Protein AF-0000000066526880 (afdb_homodimer)

Secondary structure (DSSP, 8-state):
-----PPPHHHHHHHHHHTGGGTT--TT--S-HHHHHHHHHHHHHHHHHHHHHHHHHHHHHHHTT-HHHHHHHHHHHHHHHHHHHHHHHHHHHTT------STTHHHH-SS-----SSHHHHHHHHHHHHHHHHHHHHHHHHHHTTT-HHHHHHHHHHHHHHHHHHHHHHHHHHHH-/-----PPPHHHHHHHHHHTGGGTT--TT--S-HHHHHHHHHHHHHHHHHHHHHHHHHHHHHHHTT-HHHHHHHHHHHHHHHHHHHHHHHHHHHTT------STTHHHH-SS-----SSHHHHHHHHHHHHHHHHHHHHHHHHHHTTT-HHHHHHHHHHHHHHHHHHHHHHHHHHHH-

Sequence (354 aa):
MTTVQLTDVQTLRDRARKNIQEGAVTEGYSADRQTVLRLLNEALATELVCFLRYKRHYFMATGLKASIAAAEFLEHANQEMQHADQLAERIMQLGGEPDFNPRGLEERSHAEYVEGKTLKDMVTENLIAERIAIDSYREIITYLGNDDPTTRRIFEEILAQEEEHADDMADILDDLAMTTVQLTDVQTLRDRARKNIQEGAVTEGYSADRQTVLRLLNEALATELVCFLRYKRHYFMATGLKASIAAAEFLEHANQEMQHADQLAERIMQLGGEPDFNPRGLEERSHAEYVEGKTLKDMVTENLIAERIAIDSYREIITYLGNDDPTTRRIFEEILAQEEEHADDMADILDDLA

pLDDT: mean 90.46, std 13.62, range [34.16, 98.88]

Solvent-accessible surface area (backbone atoms only — not comparable to full-atom values): 18529 Å² total; per-residue (Å²): 127,84,72,78,75,75,77,53,66,69,58,51,51,52,51,53,65,72,37,59,87,45,62,75,46,47,93,79,52,67,49,59,61,70,59,51,49,50,54,42,42,26,49,29,19,24,24,49,43,48,20,34,41,24,47,38,44,18,56,53,27,50,74,68,66,37,57,70,60,17,54,52,26,45,52,49,18,54,49,25,48,52,49,27,50,54,37,36,52,51,28,43,51,69,71,50,76,56,68,53,53,51,78,60,27,60,78,48,16,84,33,79,82,68,79,50,91,45,73,68,43,37,39,50,52,50,30,52,34,29,52,45,49,42,56,51,43,52,52,49,37,60,72,32,48,82,37,35,53,72,63,28,50,54,45,51,54,50,39,56,51,36,51,50,50,30,51,53,30,52,51,53,50,58,69,73,101,127,84,72,76,75,78,75,54,65,69,58,52,52,52,51,52,66,73,37,60,88,45,61,76,46,46,92,77,52,64,48,61,61,71,59,51,50,50,53,41,41,26,49,30,20,25,25,49,45,49,20,33,42,24,47,37,42,19,56,53,26,49,72,68,66,37,57,69,60,16,53,52,26,45,54,49,18,55,50,26,47,52,49,26,51,53,36,36,50,50,30,44,50,69,72,50,74,58,68,52,54,49,78,58,26,61,76,46,17,83,34,78,80,68,80,49,92,46,72,69,43,37,39,50,54,50,29,53,34,28,51,45,49,42,54,52,43,51,52,48,38,60,71,33,46,83,38,36,52,70,63,28,51,54,45,51,56,51,39,56,51,34,51,50,52,30,50,53,30,51,52,53,50,58,69,72,98

Radius of gyration: 23.97 Å; Cα contacts (8 Å, |Δi|>4): 455; chains: 2; bounding box: 59×82×48 Å

InterPro domains:
  IPR002024 Bacterioferritin [PR00601] (32-51)
  IPR002024 Bacterioferritin [PR00601] (73-93)
  IPR002024 Bacterioferritin [PR00601] (163-177)
  IPR008331 Ferritin/DPS domain [PF00210] (39-176)
  IPR009040 Ferritin-like diiron domain [PS50905] (30-177)
  IPR009078 Ferritin-like superfamily [SSF47240] (31-175)
  IPR012347 Ferritin-like [G3DSA:1.20.1260.10] (21-177)
  IPR014490 DNA-binding protein from starved cells-like [PIRSF018063] (13-176)

Foldseek 3Di:
DPPPDDDDPVVVVVQCVVCVVQFPDTPLQQDDLVVLLLLLLLLLLQLVLLLVLLVLLLVVCVVVVVVVSNVLSNVSSVVSVVLNVLSQVVCVRRVHHHDPDPVCSQVSYQAHRDNADDNLRSLVSSLVSLVSLLVSLVVVLVSCPVSCVPSSVSSVVSNVVSVVSNVVSVVVNVVVD/DPPPDDDDPVVVVVQCVVCVVQFPDTPLQQDDLVVLLLLLLLLLLQLVLLLVLLVLLLVVCVVVVVPVSNVLSNVSSVVSVVLNVLSQVVCVRRVHHHDPDPVCSQVSYQAHRDNADDNLRSLVSSLVSLVSLLVSLVVVLVSCPVSCVPSSVSSVVSNVVSVVSNVVSVVVNVVVD

Organism: Pseudomonas aeruginosa (strain ATCC 15692 / DSM 22644 / CIP 104116 / JCM 14847 / LMG 12228 / 1C / PRS 101 / PAO1) (NCBI:txid208964)

Nearest PDB structures (foldseek):
  8w1e-assembly1_E  TM=9.671E-01  e=7.157E-22  Pseudomonas aeruginosa PAO1
  8w1d-assembly1_A-2  TM=1.002E+00  e=4.029E-19  Pseudomonas aeruginosa PAO1
  7stw-assembly1_A  TM=9.013E-01  e=5.218E-06  Pyrococcus furiosus
  2clb-assembly1_A  TM=8.240E-01  e=6.350E-06  Saccharolobus solfataricus P2
  6sev-assembly1_C-2  TM=9.203E-01  e=8.607E-04  Listeria innocua

Structure (mmCIF, N/CA/C/O backbone):
data_AF-0000000066526880-model_v1
#
loop_
_entity.id
_entity.type
_entity.pdbx_description
1 polymer ferroxidase
#
loop_
_atom_site.group_PDB
_atom_site.id
_atom_site.type_symbol
_atom_site.label_atom_id
_atom_site.label_alt_id
_atom_site.label_comp_id
_atom_site.label_asym_id
_atom_site.label_entity_id
_atom_site.label_seq_id
_atom_site.pdbx_PDB_ins_code
_atom_site.Cartn_x
_atom_site.Cartn_y
_atom_site.Cartn_z
_atom_site.occupancy
_atom_site.B_iso_or_equiv
_atom_site.auth_seq_id
_atom_site.auth_comp_id
_atom_site.auth_asym_id
_atom_site.auth_atom_id
_atom_site.pdbx_PDB_model_num
ATOM 1 N N . MET A 1 1 ? -19.75 37.906 20.625 1 34.16 1 MET A N 1
ATOM 2 C CA . MET A 1 1 ? -19.172 38.094 19.297 1 34.16 1 MET A CA 1
ATOM 3 C C . MET A 1 1 ? -17.688 38.438 19.391 1 34.16 1 MET A C 1
ATOM 5 O O . MET A 1 1 ? -17.344 39.562 19.688 1 34.16 1 MET A O 1
ATOM 9 N N . THR A 1 2 ? -16.859 37.531 20 1 41.78 2 THR A N 1
ATOM 10 C CA . THR A 1 2 ? -15.461 37.906 20.219 1 41.78 2 THR A CA 1
ATOM 11 C C . THR A 1 2 ? -14.828 38.406 18.922 1 41.78 2 THR A C 1
ATOM 13 O O . THR A 1 2 ? -14.781 37.656 17.922 1 41.78 2 THR A O 1
ATOM 16 N N . THR A 1 3 ? -14.891 39.688 18.75 1 38.84 3 THR A N 1
ATOM 17 C CA . THR A 1 3 ? -14.281 40.344 17.594 1 38.84 3 THR A CA 1
ATOM 18 C C . THR A 1 3 ? -12.844 39.906 17.406 1 38.84 3 THR A C 1
ATOM 20 O O . THR A 1 3 ? -12.023 39.969 18.328 1 38.84 3 THR A O 1
ATOM 23 N N . VAL A 1 4 ? -12.75 38.875 16.594 1 52.66 4 VAL A N 1
ATOM 24 C CA . VAL A 1 4 ? -11.391 38.5 16.203 1 52.66 4 VAL A CA 1
ATOM 25 C C . VAL A 1 4 ? -10.625 39.75 15.734 1 52.66 4 VAL A C 1
ATOM 27 O O . VAL A 1 4 ? -11.039 40.406 14.797 1 52.66 4 VAL A O 1
ATOM 30 N N . GLN A 1 5 ? -9.93 40.375 16.594 1 55.31 5 GLN A N 1
ATOM 31 C CA . GLN A 1 5 ? -9.047 41.469 16.172 1 55.31 5 GLN A CA 1
ATOM 32 C C . GLN A 1 5 ? -7.941 40.938 15.25 1 55.31 5 GLN A C 1
ATOM 34 O O . GLN A 1 5 ? -7.207 40.031 15.617 1 55.31 5 GLN A O 1
ATOM 39 N N . LEU A 1 6 ? -8.047 41.438 14.047 1 64.44 6 LEU A N 1
ATOM 40 C CA . LEU A 1 6 ? -7.043 41.062 13.062 1 64.44 6 LEU A CA 1
ATOM 41 C C . LEU A 1 6 ? -5.68 41.656 13.406 1 64.44 6 LEU A C 1
ATOM 43 O O . LEU A 1 6 ? -5.582 42.781 13.844 1 64.44 6 LEU A O 1
ATOM 47 N N . THR A 1 7 ? -4.676 40.844 13.477 1 66.81 7 THR A N 1
ATOM 48 C CA . THR A 1 7 ? -3.297 41.312 13.617 1 66.81 7 THR A CA 1
ATOM 49 C C . THR A 1 7 ? -2.902 42.188 12.445 1 66.81 7 THR A C 1
ATOM 51 O O . THR A 1 7 ? -3.324 41.969 11.312 1 66.81 7 THR A O 1
ATOM 54 N N . ASP A 1 8 ? -2.275 43.281 12.742 1 63.5 8 ASP A N 1
ATOM 55 C CA . ASP A 1 8 ? -1.849 44.188 11.68 1 63.5 8 ASP A CA 1
ATOM 56 C C . ASP A 1 8 ? -0.826 43.531 10.766 1 63.5 8 ASP A C 1
ATOM 58 O O . ASP A 1 8 ? -0.057 42.656 11.211 1 63.5 8 ASP A O 1
ATOM 62 N N . VAL A 1 9 ? -0.772 43.969 9.562 1 73.69 9 VAL A N 1
ATOM 63 C CA . VAL A 1 9 ? 0.007 43.344 8.492 1 73.69 9 VAL A CA 1
ATOM 64 C C . VAL A 1 9 ? 1.49 43.375 8.852 1 73.69 9 VAL A C 1
ATOM 66 O O . VAL A 1 9 ? 2.219 42.406 8.578 1 73.69 9 VAL A O 1
ATOM 69 N N . GLN A 1 10 ? 1.937 44.531 9.352 1 65.5 10 GLN A N 1
ATOM 70 C CA . GLN A 1 10 ? 3.352 44.656 9.688 1 65.5 10 GLN A CA 1
ATOM 71 C C . GLN A 1 10 ? 3.746 43.594 10.727 1 65.5 10 GLN A C 1
ATOM 73 O O . GLN A 1 10 ? 4.82 43 10.641 1 65.5 10 GLN A O 1
ATOM 78 N N . THR A 1 11 ? 2.959 43.406 11.695 1 66.81 11 THR A N 1
ATOM 79 C CA . THR A 1 11 ? 3.211 42.375 12.711 1 66.81 11 THR A CA 1
ATOM 80 C C . THR A 1 11 ? 3.271 41 12.078 1 66.81 11 THR A C 1
ATOM 82 O O . THR A 1 11 ? 4.125 40.188 12.438 1 66.81 11 THR A O 1
ATOM 85 N N . LEU A 1 12 ? 2.346 40.781 11.172 1 66.5 12 LEU A N 1
ATOM 86 C CA . LEU A 1 12 ? 2.326 39.5 10.477 1 66.5 12 LEU A CA 1
ATOM 87 C C . LEU A 1 12 ? 3.619 39.281 9.703 1 66.5 12 LEU A C 1
ATOM 89 O O . LEU A 1 12 ? 4.172 38.156 9.703 1 66.5 12 LEU A O 1
ATOM 93 N N . ARG A 1 13 ? 4.055 40.312 9.047 1 67.25 13 ARG A N 1
ATOM 94 C CA . ARG A 1 13 ? 5.297 40.25 8.281 1 67.25 13 ARG A CA 1
ATOM 95 C C . ARG A 1 13 ? 6.488 40 9.203 1 67.25 13 ARG A C 1
ATOM 97 O O . ARG A 1 13 ? 7.359 39.188 8.883 1 67.25 13 ARG A O 1
ATOM 104 N N . ASP A 1 14 ? 6.504 40.625 10.289 1 66.56 14 ASP A N 1
ATOM 105 C CA . ASP A 1 14 ? 7.594 40.469 11.25 1 66.56 14 ASP A CA 1
ATOM 106 C C . ASP A 1 14 ? 7.625 39.031 11.805 1 66.56 14 ASP A C 1
ATOM 108 O O . ASP A 1 14 ? 8.695 38.438 11.953 1 66.56 14 ASP A O 1
ATOM 112 N N . ARG A 1 15 ? 6.492 38.594 12.141 1 67.31 15 ARG A N 1
ATOM 113 C CA . ARG A 1 15 ? 6.375 37.219 12.672 1 67.31 15 ARG A CA 1
ATOM 114 C C . ARG A 1 15 ? 6.836 36.188 11.641 1 67.31 15 ARG A C 1
ATOM 116 O O . ARG A 1 15 ? 7.516 35.219 11.992 1 67.31 15 ARG A O 1
ATOM 123 N N . ALA A 1 16 ? 6.426 36.406 10.375 1 69.38 16 ALA A N 1
ATOM 124 C CA . ALA A 1 16 ? 6.793 35.5 9.297 1 69.38 16 ALA A CA 1
ATOM 125 C C . ALA A 1 16 ? 8.305 35.469 9.094 1 69.38 16 ALA A C 1
ATOM 127 O O . ALA A 1 16 ? 8.867 34.406 8.781 1 69.38 16 ALA A O 1
ATOM 128 N N . ARG A 1 17 ? 8.938 36.594 9.305 1 64.5 17 ARG A N 1
ATOM 129 C CA . ARG A 1 17 ? 10.383 36.688 9.125 1 64.5 17 ARG A CA 1
ATOM 130 C C . ARG A 1 17 ? 11.117 35.969 10.266 1 64.5 17 ARG A C 1
ATOM 132 O O . ARG A 1 17 ? 12.195 35.406 10.062 1 64.5 17 ARG A O 1
ATOM 139 N N . LYS A 1 18 ? 10.523 35.938 11.422 1 65.44 18 LYS A N 1
ATOM 140 C CA . LYS A 1 18 ? 11.18 35.375 12.594 1 65.44 18 LYS A CA 1
ATOM 141 C C . LYS A 1 18 ? 11.117 33.844 12.562 1 65.44 18 LYS A C 1
ATOM 143 O O . LYS A 1 18 ? 12.031 33.156 13.039 1 65.44 18 LYS A O 1
ATOM 148 N N . ASN A 1 19 ? 10.109 33.344 11.953 1 62 19 ASN A N 1
ATOM 149 C CA . ASN A 1 19 ? 9.898 31.906 12.086 1 62 19 ASN A CA 1
ATOM 150 C C . ASN A 1 19 ? 10.094 31.188 10.75 1 62 19 ASN A C 1
ATOM 152 O O . ASN A 1 19 ? 9.406 30.203 10.469 1 62 19 ASN A O 1
ATOM 156 N N . ILE A 1 20 ? 10.922 31.703 9.906 1 60.25 20 ILE A N 1
ATOM 157 C CA . ILE A 1 20 ? 11.141 31.266 8.539 1 60.25 20 ILE A CA 1
ATOM 158 C C . ILE A 1 20 ? 11.547 29.781 8.539 1 60.25 20 ILE A C 1
ATOM 160 O O . ILE A 1 20 ? 11.242 29.047 7.594 1 60.25 20 ILE A O 1
ATOM 164 N N . GLN A 1 21 ? 12.109 29.359 9.594 1 58.69 21 GLN A N 1
ATOM 165 C CA . GLN A 1 21 ? 12.633 28 9.609 1 58.69 21 GLN A CA 1
ATOM 166 C C . GLN A 1 21 ? 11.523 27 9.898 1 58.69 21 GLN A C 1
ATOM 168 O O . GLN A 1 21 ? 11.711 25.797 9.711 1 58.69 21 GLN A O 1
ATOM 173 N N . GLU A 1 22 ? 10.352 27.547 10.281 1 60.84 22 GLU A N 1
ATOM 174 C CA . GLU A 1 22 ? 9.328 26.625 10.758 1 60.84 22 GLU A CA 1
ATOM 175 C C . GLU A 1 22 ? 8.312 26.297 9.664 1 60.84 22 GLU A C 1
ATOM 177 O O . GLU A 1 22 ? 7.246 25.75 9.938 1 60.84 22 GLU A O 1
ATOM 182 N N . GLY A 1 23 ? 8.648 26.547 8.484 1 58.28 23 GLY A N 1
ATOM 183 C CA . GLY A 1 23 ? 7.785 26.234 7.355 1 58.28 23 GLY A CA 1
ATOM 184 C C . GLY A 1 23 ? 6.367 26.734 7.52 1 58.28 23 GLY A C 1
ATOM 185 O O . GLY A 1 23 ? 6.16 27.922 7.805 1 58.28 23 GLY A O 1
ATOM 186 N N . ALA A 1 24 ? 5.453 25.875 7.414 1 60.94 24 ALA A N 1
ATOM 187 C CA . ALA A 1 24 ? 4.035 26.234 7.434 1 60.94 24 ALA A CA 1
ATOM 188 C C . ALA A 1 24 ? 3.562 26.516 8.859 1 60.94 24 ALA A C 1
ATOM 190 O O . ALA A 1 24 ? 2.428 26.953 9.062 1 60.94 24 ALA A O 1
ATOM 191 N N . VAL A 1 25 ? 4.398 26.297 9.789 1 65.81 25 VAL A N 1
ATOM 192 C CA . VAL A 1 25 ? 3.994 26.547 11.172 1 65.81 25 VAL A CA 1
ATOM 193 C C . VAL A 1 25 ? 4.402 27.953 11.586 1 65.81 25 VAL A C 1
ATOM 195 O O . VAL A 1 25 ? 5.594 28.25 11.688 1 65.81 25 VAL A O 1
ATOM 198 N N . THR A 1 26 ? 3.473 28.828 11.523 1 67.12 26 THR A N 1
ATOM 199 C CA . THR A 1 26 ? 3.719 30.188 11.961 1 67.12 26 THR A CA 1
ATOM 200 C C . THR A 1 26 ? 3.197 30.406 13.375 1 67.12 26 THR A C 1
ATOM 202 O O . THR A 1 26 ? 2.539 29.547 13.945 1 67.12 26 THR A O 1
ATOM 205 N N . GLU A 1 27 ? 3.541 31.484 13.992 1 61.94 27 GLU A N 1
ATOM 206 C CA . GLU A 1 27 ? 3.068 31.875 15.32 1 61.94 27 GLU A CA 1
ATOM 207 C C . GLU A 1 27 ? 1.543 31.859 15.383 1 61.94 27 GLU A C 1
ATOM 209 O O . GLU A 1 27 ? 0.962 31.672 16.453 1 61.94 27 GLU A O 1
ATOM 214 N N . GLY A 1 28 ? 0.977 31.984 14.289 1 65.81 28 GLY A N 1
ATOM 215 C CA . GLY A 1 28 ? -0.477 32 14.258 1 65.81 28 GLY A CA 1
ATOM 216 C C . GLY A 1 28 ? -1.098 30.625 14.211 1 65.81 28 GLY A C 1
ATOM 217 O O . GLY A 1 28 ? -2.322 30.484 14.227 1 65.81 28 GLY A O 1
ATOM 218 N N . TYR A 1 29 ? -0.17 29.656 14.148 1 72.62 29 TYR A N 1
ATOM 219 C CA . TYR A 1 29 ? -0.686 28.297 14.219 1 72.62 29 TYR A CA 1
ATOM 220 C C . TYR A 1 29 ? -1.184 27.969 15.617 1 72.62 29 TYR A C 1
ATOM 222 O O . TYR A 1 29 ? -0.395 27.906 16.562 1 72.62 29 TYR A O 1
ATOM 230 N N . SER A 1 30 ? -2.467 27.828 15.797 1 80 30 SER A N 1
ATOM 231 C CA . SER A 1 30 ? -3.076 27.812 17.125 1 80 30 SER A CA 1
ATOM 232 C C . SER A 1 30 ? -3.361 26.391 17.578 1 80 30 SER A C 1
ATOM 234 O O . SER A 1 30 ? -3.578 26.141 18.766 1 80 30 SER A O 1
ATOM 236 N N . ALA A 1 31 ? -3.266 25.453 16.578 1 85.81 31 ALA A N 1
ATOM 237 C CA . ALA A 1 31 ? -3.527 24.062 16.984 1 85.81 31 ALA A CA 1
ATOM 238 C C . ALA A 1 31 ? -2.301 23.453 17.641 1 85.81 31 ALA A C 1
ATOM 240 O O . ALA A 1 31 ? -1.18 23.922 17.453 1 85.81 31 ALA A O 1
ATOM 241 N N . ASP A 1 32 ? -2.559 22.453 18.547 1 93.38 32 ASP A N 1
ATOM 242 C CA . ASP A 1 32 ? -1.466 21.656 19.094 1 93.38 32 ASP A CA 1
ATOM 243 C C . ASP A 1 32 ? -0.812 20.797 18.016 1 93.38 32 ASP A C 1
ATOM 245 O O . ASP A 1 32 ? -1.36 19.766 17.625 1 93.38 32 ASP A O 1
ATOM 249 N N . ARG A 1 33 ? 0.299 21.234 17.578 1 94.38 33 ARG A N 1
ATOM 250 C CA . ARG A 1 33 ? 0.974 20.625 16.438 1 94.38 33 ARG A CA 1
ATOM 251 C C . ARG A 1 33 ? 1.202 19.141 16.672 1 94.38 33 ARG A C 1
ATOM 253 O O . ARG A 1 33 ? 1.009 18.328 15.766 1 94.38 33 ARG A O 1
ATOM 260 N N . GLN A 1 34 ? 1.579 18.766 17.891 1 95 34 GLN A N 1
ATOM 261 C CA . GLN A 1 34 ? 1.844 17.359 18.188 1 95 34 GLN A CA 1
ATOM 262 C C . GLN A 1 34 ? 0.576 16.516 18.078 1 95 34 GLN A C 1
ATOM 264 O O . GLN A 1 34 ? 0.606 15.414 17.516 1 95 34 GLN A O 1
ATOM 269 N N . THR A 1 35 ? -0.46 17.062 18.562 1 95.81 35 THR A N 1
ATOM 270 C CA . THR A 1 35 ? -1.735 16.359 18.469 1 95.81 35 THR A CA 1
ATOM 271 C C . THR A 1 35 ? -2.18 16.234 17.016 1 95.81 35 THR A C 1
ATOM 273 O O . THR A 1 35 ? -2.643 15.18 16.578 1 95.81 35 THR A O 1
ATOM 276 N N . VAL A 1 36 ? -2.016 17.297 16.234 1 97.38 36 VAL A N 1
ATOM 277 C CA . VAL A 1 36 ? -2.426 17.281 14.836 1 97.38 36 VAL A CA 1
ATOM 278 C C . VAL A 1 36 ? -1.605 16.25 14.07 1 97.38 36 VAL A C 1
ATOM 280 O O . VAL A 1 36 ? -2.15 15.484 13.273 1 97.38 36 VAL A O 1
ATOM 283 N N . LEU A 1 37 ? -0.324 16.188 14.312 1 97.56 37 LEU A N 1
ATOM 284 C CA . LEU A 1 37 ? 0.54 15.227 13.648 1 97.56 37 LEU A CA 1
ATOM 285 C C . LEU A 1 37 ? 0.129 13.797 14.008 1 97.56 37 LEU A C 1
ATOM 287 O O . LEU A 1 37 ? 0.156 12.906 13.156 1 97.56 37 LEU A O 1
ATOM 291 N N . ARG A 1 38 ? -0.235 13.578 15.211 1 96.94 38 ARG A N 1
ATOM 292 C CA . ARG A 1 38 ? -0.716 12.258 15.617 1 96.94 38 ARG A CA 1
ATOM 293 C C . ARG A 1 38 ? -1.994 11.891 14.867 1 96.94 38 ARG A C 1
ATOM 295 O O . ARG A 1 38 ? -2.115 10.781 14.352 1 96.94 38 ARG A O 1
ATOM 302 N N . LEU A 1 39 ? -2.939 12.812 14.828 1 97.06 39 LEU A N 1
ATOM 303 C CA . LEU A 1 39 ? -4.203 12.57 14.141 1 97.06 39 LEU A CA 1
ATOM 304 C C . LEU A 1 39 ? -3.973 12.289 12.656 1 97.06 39 LEU A C 1
ATOM 306 O O . LEU A 1 39 ? -4.605 11.398 12.086 1 97.06 39 LEU A O 1
ATOM 310 N N . LEU A 1 40 ? -3.074 13.039 12.039 1 98.62 40 LEU A N 1
ATOM 311 C CA . LEU A 1 40 ? -2.736 12.836 10.633 1 98.62 40 LEU A CA 1
ATOM 312 C C . LEU A 1 40 ? -2.129 11.461 10.406 1 98.62 40 LEU A C 1
ATOM 314 O O . LEU A 1 40 ? -2.484 10.766 9.453 1 98.62 40 LEU A O 1
ATOM 318 N N . ASN A 1 41 ? -1.273 11.008 11.258 1 98.38 41 ASN A N 1
ATOM 319 C CA . ASN A 1 41 ? -0.642 9.703 11.086 1 98.38 41 ASN A CA 1
ATOM 320 C C . ASN A 1 41 ? -1.625 8.57 11.359 1 98.38 41 ASN A C 1
ATOM 322 O O . ASN A 1 41 ? -1.537 7.508 10.734 1 98.38 41 ASN A O 1
ATOM 326 N N . GLU A 1 42 ? -2.553 8.781 12.281 1 97.81 42 GLU A N 1
ATOM 327 C CA . GLU A 1 42 ? -3.613 7.797 12.477 1 97.81 42 GLU A CA 1
ATOM 328 C C . GLU A 1 42 ? -4.492 7.68 11.234 1 97.81 42 GLU A C 1
ATOM 330 O O . GLU A 1 42 ? -4.859 6.578 10.828 1 97.81 42 GLU A O 1
ATOM 335 N N . ALA A 1 43 ? -4.824 8.789 10.656 1 98.69 43 ALA A N 1
ATOM 336 C CA . ALA A 1 43 ? -5.609 8.789 9.422 1 98.69 43 ALA A CA 1
ATOM 337 C C . ALA A 1 43 ? -4.82 8.156 8.273 1 98.69 43 ALA A C 1
ATOM 339 O O . ALA A 1 43 ? -5.379 7.422 7.461 1 98.69 43 ALA A O 1
ATOM 340 N N . LEU A 1 44 ? -3.482 8.492 8.164 1 98.75 44 LEU A N 1
ATOM 341 C CA . LEU A 1 44 ? -2.617 7.855 7.18 1 98.75 44 LEU A CA 1
ATOM 342 C C . LEU A 1 44 ? -2.662 6.336 7.312 1 98.75 44 LEU A C 1
ATOM 344 O O . LEU A 1 44 ? -2.863 5.629 6.324 1 98.75 44 LEU A O 1
ATOM 348 N N . ALA A 1 45 ? -2.557 5.867 8.531 1 98.38 45 ALA A N 1
ATOM 349 C CA . ALA A 1 45 ? -2.643 4.434 8.781 1 98.38 45 ALA A CA 1
ATOM 350 C C . ALA A 1 45 ? -3.992 3.877 8.336 1 98.38 45 ALA A C 1
ATOM 352 O O . ALA A 1 45 ? -4.062 2.797 7.742 1 98.38 45 ALA A O 1
ATOM 353 N N . THR A 1 46 ? -5.051 4.594 8.641 1 98.31 46 THR A N 1
ATOM 354 C CA . THR A 1 46 ? -6.398 4.164 8.289 1 98.31 46 THR A CA 1
ATOM 355 C C . THR A 1 46 ? -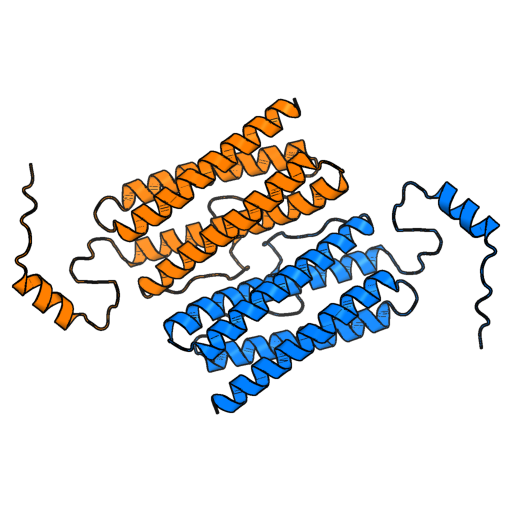6.547 4.02 6.777 1 98.31 46 THR A C 1
ATOM 357 O O . THR A 1 46 ? -7.051 3.008 6.289 1 98.31 46 THR A O 1
ATOM 360 N N . GLU A 1 47 ? -6.062 5.02 6.055 1 98.81 47 GLU A N 1
ATOM 361 C CA . GLU A 1 47 ? -6.164 4.98 4.598 1 98.81 47 GLU A CA 1
ATOM 362 C C . GLU A 1 47 ? -5.328 3.848 4.016 1 98.81 47 GLU A C 1
ATOM 364 O O . GLU A 1 47 ? -5.723 3.219 3.033 1 98.81 47 GLU A O 1
ATOM 369 N N . LEU A 1 48 ? -4.145 3.592 4.539 1 98.69 48 LEU A N 1
ATOM 370 C CA . LEU A 1 48 ? -3.293 2.506 4.062 1 98.69 48 LEU A CA 1
ATOM 371 C C . LEU A 1 48 ? -3.943 1.152 4.316 1 98.69 48 LEU A C 1
ATOM 373 O O . LEU A 1 48 ? -3.922 0.273 3.453 1 98.69 48 LEU A O 1
ATOM 377 N N . VAL A 1 49 ? -4.508 0.96 5.512 1 98.06 49 VAL A N 1
ATOM 378 C CA . VAL A 1 49 ? -5.211 -0.281 5.812 1 98.06 49 VAL A CA 1
ATOM 379 C C . VAL A 1 49 ? -6.383 -0.461 4.848 1 98.06 49 VAL A C 1
ATOM 381 O O . VAL A 1 49 ? -6.602 -1.558 4.328 1 98.06 49 VAL A O 1
ATOM 384 N N . CYS A 1 50 ? -7.152 0.629 4.613 1 98.31 50 CYS A N 1
ATOM 385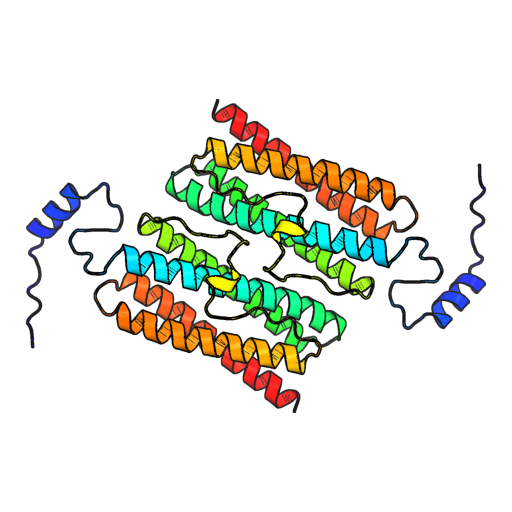 C CA . CYS A 1 50 ? -8.273 0.562 3.68 1 98.31 50 CYS A CA 1
ATOM 386 C C . CYS A 1 50 ? -7.789 0.238 2.271 1 98.31 50 CYS A C 1
ATOM 388 O O . CYS A 1 50 ? -8.43 -0.533 1.553 1 98.31 50 CYS A O 1
ATOM 390 N N . PHE A 1 51 ? -6.699 0.84 1.854 1 98.88 51 PHE A N 1
ATOM 391 C CA . PHE A 1 51 ? -6.102 0.55 0.556 1 98.88 51 PHE A CA 1
ATOM 392 C C . PHE A 1 51 ? -5.789 -0.936 0.424 1 98.88 51 PHE A C 1
ATOM 394 O O . PHE A 1 51 ? -6.195 -1.578 -0.546 1 98.88 51 PHE A O 1
ATOM 401 N N . LEU A 1 52 ? -5.098 -1.512 1.363 1 98.62 52 LEU A N 1
ATOM 402 C CA . LEU A 1 52 ? -4.723 -2.922 1.337 1 98.62 52 LEU A CA 1
ATOM 403 C C . LEU A 1 52 ? -5.961 -3.812 1.324 1 98.62 52 LEU A C 1
ATOM 405 O O . LEU A 1 52 ? -6.016 -4.793 0.58 1 98.62 52 LEU A O 1
ATOM 409 N N . ARG A 1 53 ? -6.977 -3.496 2.129 1 98.25 53 ARG A N 1
ATOM 410 C CA . ARG A 1 53 ? -8.211 -4.266 2.189 1 98.25 53 ARG A CA 1
ATOM 411 C C . ARG A 1 53 ? -8.93 -4.25 0.845 1 98.25 53 ARG A C 1
ATOM 413 O O . ARG A 1 53 ? -9.336 -5.301 0.339 1 98.25 53 ARG A O 1
ATOM 420 N N . TYR A 1 54 ? -9.062 -3.029 0.294 1 98.56 54 TYR A N 1
ATOM 421 C CA . TYR A 1 54 ? -9.75 -2.891 -0.986 1 98.56 54 TYR A CA 1
ATOM 422 C C . TYR A 1 54 ? -9.008 -3.637 -2.088 1 98.56 54 TYR A C 1
ATOM 424 O O . TYR A 1 54 ? -9.625 -4.207 -2.988 1 98.56 54 TYR A O 1
ATOM 432 N N . LYS A 1 55 ? -7.672 -3.607 -2.078 1 98.56 55 LYS A N 1
ATOM 433 C CA . LYS A 1 55 ? -6.891 -4.328 -3.082 1 98.56 55 LYS A CA 1
ATOM 434 C C . LYS A 1 55 ? -7.121 -5.832 -2.98 1 98.56 55 LYS A C 1
ATOM 436 O O . LYS A 1 55 ? -7.324 -6.504 -3.994 1 98.56 55 LYS A O 1
ATOM 441 N N . ARG A 1 56 ? -7.078 -6.344 -1.767 1 98.31 56 ARG A N 1
ATOM 442 C CA . ARG A 1 56 ? -7.387 -7.762 -1.606 1 98.31 56 ARG A CA 1
ATOM 443 C C . ARG A 1 56 ? -8.766 -8.086 -2.172 1 98.31 56 ARG A C 1
ATOM 445 O O . ARG A 1 56 ? -8.914 -9.039 -2.945 1 98.31 56 ARG A O 1
ATOM 452 N N . HIS A 1 57 ? -9.734 -7.309 -1.785 1 98.44 57 HIS A N 1
ATOM 453 C CA . HIS A 1 57 ? -11.117 -7.574 -2.174 1 98.44 57 HIS A CA 1
ATOM 454 C C . HIS A 1 57 ? -11.297 -7.473 -3.686 1 98.44 57 HIS A C 1
ATOM 456 O O . HIS A 1 57 ? -12.102 -8.195 -4.27 1 98.44 57 HIS A O 1
ATOM 462 N N . TYR A 1 58 ? -10.57 -6.574 -4.289 1 98.56 58 TYR A N 1
ATOM 463 C CA . TYR A 1 58 ? -10.57 -6.48 -5.746 1 98.56 58 TYR A CA 1
ATOM 464 C C . TYR A 1 58 ? -10.164 -7.809 -6.375 1 98.56 58 TYR A C 1
ATOM 466 O O . TYR A 1 58 ? -10.875 -8.336 -7.238 1 98.56 58 TYR A O 1
ATOM 474 N N . PHE A 1 59 ? -9.094 -8.422 -5.918 1 97.81 59 PHE A N 1
ATOM 475 C CA . PHE A 1 59 ? -8.602 -9.656 -6.52 1 97.81 59 PHE A CA 1
ATOM 476 C C . PHE A 1 59 ? -9.516 -10.82 -6.191 1 97.81 59 PHE A C 1
ATOM 478 O O . PHE A 1 59 ? -9.805 -11.656 -7.055 1 97.81 59 PHE A O 1
ATOM 485 N N . MET A 1 60 ? -10.039 -10.844 -4.98 1 96.75 60 MET A N 1
ATOM 486 C CA . MET A 1 60 ? -10.961 -11.906 -4.594 1 96.75 60 MET A CA 1
ATOM 487 C C . MET A 1 60 ? -12.25 -11.844 -5.406 1 96.75 60 MET A C 1
ATOM 489 O O . MET A 1 60 ? -12.727 -12.859 -5.906 1 96.75 60 MET A O 1
ATOM 493 N N . ALA A 1 61 ? -12.758 -10.664 -5.527 1 96.25 61 ALA A N 1
ATOM 494 C CA . ALA A 1 61 ? -14 -10.477 -6.27 1 96.25 61 ALA A CA 1
ATOM 495 C C . ALA A 1 61 ? -13.82 -10.82 -7.746 1 96.25 61 ALA A C 1
ATOM 497 O O . ALA A 1 61 ? -14.734 -11.32 -8.391 1 96.25 61 ALA A O 1
ATOM 498 N N . THR A 1 62 ? -12.656 -10.469 -8.258 1 91.81 62 THR A N 1
ATOM 499 C CA . THR A 1 62 ? -12.352 -10.836 -9.641 1 91.81 62 THR A CA 1
ATOM 500 C C . THR A 1 62 ? -12.375 -12.352 -9.805 1 91.81 62 THR A C 1
ATOM 502 O O . THR A 1 62 ? -12.898 -12.867 -10.797 1 91.81 62 THR A O 1
ATOM 505 N N . GLY A 1 63 ? -11.867 -13.062 -8.812 1 89.12 63 GLY A N 1
ATOM 506 C CA . GLY A 1 63 ? -11.898 -14.516 -8.836 1 89.12 63 GLY A CA 1
ATOM 507 C C . GLY A 1 63 ? -13.305 -15.078 -8.773 1 89.12 63 GLY A C 1
ATOM 508 O O . GLY A 1 63 ? -13.562 -16.156 -9.312 1 89.12 63 GLY A O 1
ATOM 509 N N . LEU A 1 64 ? -14.203 -14.344 -8.227 1 89.31 64 LEU A N 1
ATOM 510 C CA . LEU A 1 64 ? -15.594 -14.75 -8.094 1 89.31 64 LEU A CA 1
ATOM 511 C C . LEU A 1 64 ? -16.422 -14.273 -9.281 1 89.31 64 LEU A C 1
ATOM 513 O O . LEU A 1 64 ? -17.641 -14.461 -9.312 1 89.31 64 LEU A O 1
ATOM 517 N N . LYS A 1 65 ? -15.75 -13.586 -10.203 1 89.19 65 LYS A N 1
ATOM 518 C CA . LYS A 1 65 ? -16.375 -13.031 -11.406 1 89.19 65 LYS A CA 1
ATOM 519 C C . LYS A 1 65 ? -17.438 -12 -11.055 1 89.19 65 LYS A C 1
ATOM 521 O O . LYS A 1 65 ? -18.438 -11.852 -11.766 1 89.19 65 LYS A O 1
ATOM 526 N N . ALA A 1 66 ? -17.234 -11.422 -9.883 1 93 66 ALA A N 1
ATOM 527 C CA . ALA A 1 66 ? -18.078 -10.297 -9.484 1 93 66 ALA A CA 1
ATOM 528 C C . ALA A 1 66 ? -17.516 -8.977 -10.016 1 93 66 ALA A C 1
ATOM 530 O O . ALA A 1 66 ? -17.016 -8.156 -9.242 1 93 66 ALA A O 1
ATOM 531 N N . SER A 1 67 ? -17.766 -8.695 -11.25 1 93.69 67 SER A N 1
ATOM 532 C CA . SER A 1 67 ? -17.047 -7.668 -11.984 1 93.69 67 SER A CA 1
ATOM 533 C C . SER A 1 67 ? -17.406 -6.27 -11.508 1 93.69 67 SER A C 1
ATOM 535 O O . SER A 1 67 ? -16.547 -5.387 -11.43 1 93.69 67 SER A O 1
ATOM 537 N N . ILE A 1 68 ? -18.672 -6.055 -11.25 1 93.56 68 ILE A N 1
ATOM 538 C CA . ILE A 1 68 ? -19.109 -4.727 -10.828 1 93.56 68 ILE A CA 1
ATOM 539 C C . ILE A 1 68 ? -18.484 -4.379 -9.484 1 93.56 68 ILE A C 1
ATOM 541 O O . ILE A 1 68 ? -17.906 -3.305 -9.312 1 93.56 68 ILE A O 1
ATOM 545 N N . ALA A 1 69 ? -18.531 -5.242 -8.531 1 96.38 69 ALA A N 1
ATOM 546 C CA . ALA A 1 69 ? -17.922 -5.027 -7.219 1 96.38 69 ALA A CA 1
ATOM 547 C C . ALA A 1 69 ? -16.406 -4.891 -7.328 1 96.38 69 ALA A C 1
ATOM 549 O O . ALA A 1 69 ? -15.812 -4.027 -6.68 1 96.38 69 ALA A O 1
ATOM 550 N N . ALA A 1 70 ? -15.828 -5.746 -8.156 1 97.69 70 ALA A N 1
ATOM 551 C CA . ALA A 1 70 ? -14.375 -5.695 -8.344 1 97.69 70 ALA A CA 1
ATOM 552 C C . ALA A 1 70 ? -13.938 -4.324 -8.852 1 97.69 70 ALA A C 1
ATOM 554 O O . ALA A 1 70 ? -12.961 -3.758 -8.352 1 97.69 70 ALA A O 1
ATOM 555 N N . ALA A 1 71 ? -14.648 -3.795 -9.812 1 97.81 71 ALA A N 1
ATOM 556 C CA . ALA A 1 71 ? -14.32 -2.484 -10.367 1 97.81 71 ALA A CA 1
ATOM 557 C C . ALA A 1 71 ? -14.438 -1.394 -9.305 1 97.81 71 ALA A C 1
ATOM 559 O O . ALA A 1 71 ? -13.602 -0.491 -9.234 1 97.81 71 ALA A O 1
ATOM 560 N N . GLU A 1 72 ? -15.484 -1.482 -8.492 1 97.88 72 GLU A N 1
ATOM 561 C CA . GLU A 1 72 ? -15.68 -0.515 -7.414 1 97.88 72 GLU A CA 1
ATOM 562 C C . GLU A 1 72 ? -14.57 -0.618 -6.371 1 97.88 72 GLU A C 1
ATOM 564 O O . GLU A 1 72 ? -14.07 0.4 -5.895 1 97.88 72 GLU A O 1
ATOM 569 N N . PHE A 1 73 ? -14.195 -1.849 -6.008 1 98.62 73 PHE A N 1
ATOM 570 C CA . PHE A 1 73 ? -13.133 -2.059 -5.039 1 98.62 73 PHE A CA 1
ATOM 571 C C . PHE A 1 73 ? -11.82 -1.453 -5.535 1 98.62 73 PHE A C 1
ATOM 573 O O . PHE A 1 73 ? -11.109 -0.794 -4.773 1 98.62 73 PHE A O 1
ATOM 580 N N . LEU A 1 74 ? -11.5 -1.67 -6.793 1 98.62 74 LEU A N 1
ATOM 581 C CA . LEU A 1 74 ? -10.266 -1.135 -7.352 1 98.62 74 LEU A CA 1
ATOM 582 C C . LEU A 1 74 ? -10.281 0.39 -7.352 1 98.62 74 LEU A C 1
ATOM 584 O O . LEU A 1 74 ? -9.281 1.026 -7.004 1 98.62 74 LEU A O 1
ATOM 588 N N . GLU A 1 75 ? -11.383 0.981 -7.742 1 98.62 75 GLU A N 1
ATOM 589 C CA . GLU A 1 75 ? -11.531 2.434 -7.723 1 98.62 75 GLU A CA 1
ATOM 590 C C . GLU A 1 75 ? -11.312 2.992 -6.32 1 98.62 75 GLU A C 1
ATOM 592 O O . GLU A 1 75 ? -10.562 3.955 -6.141 1 98.62 75 GLU A O 1
ATOM 597 N N . HIS A 1 76 ? -11.938 2.391 -5.359 1 98.75 76 HIS A N 1
ATOM 598 C CA . HIS A 1 76 ? -11.805 2.844 -3.979 1 98.75 76 HIS A CA 1
ATOM 599 C C . HIS A 1 76 ? -10.375 2.654 -3.477 1 98.75 76 HIS A C 1
ATOM 601 O O . HIS A 1 76 ? -9.844 3.51 -2.764 1 98.75 76 HIS A O 1
ATOM 607 N N . ALA A 1 77 ? -9.727 1.55 -3.836 1 98.75 77 ALA A N 1
ATOM 608 C CA . ALA A 1 77 ? -8.336 1.339 -3.449 1 98.75 77 ALA A CA 1
ATOM 609 C C . ALA A 1 77 ? -7.453 2.484 -3.936 1 98.75 77 ALA A C 1
ATOM 611 O O . ALA A 1 77 ? -6.652 3.027 -3.172 1 98.75 77 ALA A O 1
ATOM 612 N N . ASN A 1 78 ? -7.609 2.838 -5.168 1 98.56 78 ASN A N 1
ATOM 613 C CA . ASN A 1 78 ? -6.828 3.928 -5.746 1 98.56 78 ASN A CA 1
ATOM 614 C C . ASN A 1 78 ? -7.086 5.246 -5.02 1 98.56 78 ASN A C 1
ATOM 616 O O . ASN A 1 78 ? -6.152 6.004 -4.754 1 98.56 78 ASN A O 1
ATOM 620 N N . GLN A 1 79 ? -8.305 5.496 -4.715 1 98.81 79 GLN A N 1
ATOM 621 C CA . GLN A 1 79 ? -8.664 6.734 -4.027 1 98.81 79 GLN A CA 1
ATOM 622 C C . GLN A 1 79 ? -8.141 6.738 -2.596 1 98.81 79 GLN A C 1
ATOM 624 O O . GLN A 1 79 ? -7.703 7.777 -2.092 1 98.81 79 GLN A O 1
ATOM 629 N N . GLU A 1 80 ? -8.203 5.609 -1.898 1 98.81 80 GLU A N 1
ATOM 630 C CA . GLU A 1 80 ? -7.605 5.527 -0.567 1 98.81 80 GLU A CA 1
ATOM 631 C C . GLU A 1 80 ? -6.117 5.852 -0.606 1 98.81 80 GLU A C 1
ATOM 633 O O . GLU A 1 80 ? -5.59 6.492 0.305 1 98.81 80 GLU A O 1
ATOM 638 N N . MET A 1 81 ? -5.391 5.395 -1.627 1 98.69 81 MET A N 1
ATOM 639 C CA . MET A 1 81 ? -3.969 5.699 -1.746 1 98.69 81 MET A CA 1
ATOM 640 C C . MET A 1 81 ? -3.752 7.191 -1.983 1 98.69 81 MET A C 1
ATOM 642 O O . MET A 1 81 ? -2.799 7.773 -1.464 1 98.69 81 MET A O 1
ATOM 646 N N . GLN A 1 82 ? -4.598 7.793 -2.756 1 98.56 82 GLN A N 1
ATOM 647 C CA . GLN A 1 82 ? -4.531 9.234 -2.945 1 98.56 82 GLN A CA 1
ATOM 648 C C . GLN A 1 82 ? -4.734 9.977 -1.624 1 98.56 82 GLN A C 1
ATOM 650 O O . GLN A 1 82 ? -4.062 10.969 -1.351 1 98.56 82 GLN A O 1
ATOM 655 N N . HIS A 1 83 ? -5.73 9.5 -0.805 1 98.88 83 HIS A N 1
ATOM 656 C CA . HIS A 1 83 ? -5.922 10.07 0.524 1 98.88 83 HIS A CA 1
ATOM 657 C C . HIS A 1 83 ? -4.652 9.961 1.36 1 98.88 83 HIS A C 1
ATOM 659 O O . HIS A 1 83 ? -4.23 10.93 1.992 1 98.88 83 HIS A O 1
ATOM 665 N N . ALA A 1 84 ? -4.062 8.781 1.325 1 98.81 84 ALA A N 1
ATOM 666 C CA . ALA A 1 84 ? -2.826 8.555 2.066 1 98.81 84 ALA A CA 1
ATOM 667 C C . ALA A 1 84 ? -1.734 9.523 1.631 1 98.81 84 ALA A C 1
ATOM 669 O O . ALA A 1 84 ? -1.017 10.078 2.469 1 98.81 84 ALA A O 1
ATOM 670 N N . ASP A 1 85 ? -1.629 9.75 0.366 1 98.62 85 ASP A N 1
ATOM 671 C CA . ASP A 1 85 ? -0.622 10.664 -0.167 1 98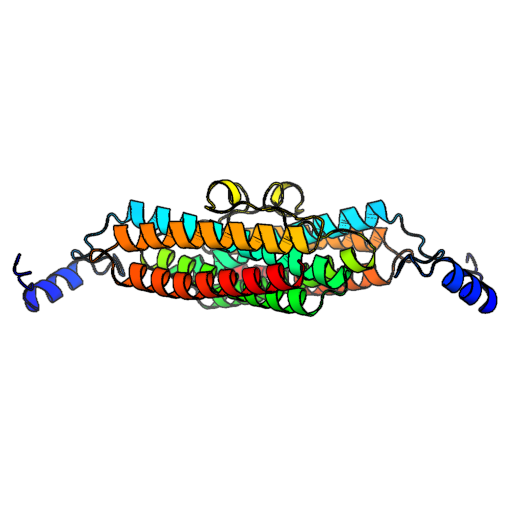.62 85 ASP A CA 1
ATOM 672 C C . ASP A 1 85 ? -0.856 12.094 0.326 1 98.62 85 ASP A C 1
ATOM 674 O O . ASP A 1 85 ? 0.09 12.789 0.703 1 98.62 85 ASP A O 1
ATOM 678 N N . GLN A 1 86 ? -2.094 12.523 0.326 1 98.62 86 GLN A N 1
ATOM 679 C CA . GLN A 1 86 ? -2.438 13.859 0.805 1 98.62 86 GLN A CA 1
ATOM 680 C C . GLN A 1 86 ? -2.059 14.031 2.273 1 98.62 86 GLN A C 1
ATOM 682 O O . GLN A 1 86 ? -1.513 15.07 2.66 1 98.62 86 GLN A O 1
ATOM 687 N N . LEU A 1 87 ? -2.371 13.031 3.035 1 98.81 87 LEU A N 1
ATOM 688 C CA . LEU A 1 87 ? -2.084 13.078 4.465 1 98.81 87 LEU A CA 1
ATOM 689 C C . LEU A 1 87 ? -0.58 13.102 4.719 1 98.81 87 LEU A C 1
ATOM 691 O O . LEU A 1 87 ? -0.1 13.875 5.555 1 98.81 87 LEU A O 1
ATOM 695 N N . ALA A 1 88 ? 0.151 12.305 3.967 1 98.69 88 ALA A N 1
ATOM 696 C CA . ALA A 1 88 ? 1.604 12.266 4.109 1 98.69 88 ALA A CA 1
ATOM 697 C C . ALA A 1 88 ? 2.232 13.609 3.762 1 98.69 88 ALA A C 1
ATOM 699 O O . ALA A 1 88 ? 3.146 14.07 4.449 1 98.69 88 ALA A O 1
ATOM 700 N N . GLU A 1 89 ? 1.719 14.211 2.738 1 97.62 89 GLU A N 1
ATOM 701 C CA . GLU A 1 89 ? 2.211 15.531 2.34 1 97.62 89 GLU A CA 1
ATOM 702 C C . GLU A 1 89 ? 1.985 16.562 3.441 1 97.62 89 GLU A C 1
ATOM 704 O O . GLU A 1 89 ? 2.871 17.375 3.734 1 97.62 89 GLU A O 1
ATOM 709 N N . ARG A 1 90 ? 0.827 16.531 4.051 1 98.19 90 ARG A N 1
ATOM 710 C CA . ARG A 1 90 ? 0.521 17.484 5.109 1 98.19 90 ARG A CA 1
ATOM 711 C C . ARG A 1 90 ? 1.413 17.266 6.324 1 98.19 90 ARG A C 1
ATOM 713 O O . ARG A 1 90 ? 1.872 18.219 6.949 1 98.19 90 ARG A O 1
ATOM 720 N N . ILE A 1 91 ? 1.641 16.016 6.66 1 98 91 ILE A N 1
ATOM 721 C CA . ILE A 1 91 ? 2.531 15.68 7.766 1 98 91 ILE A CA 1
ATOM 722 C C . ILE A 1 91 ? 3.904 16.297 7.535 1 98 91 ILE A C 1
ATOM 724 O O . ILE A 1 91 ? 4.469 16.922 8.438 1 98 91 ILE A O 1
ATOM 728 N N . MET A 1 92 ? 4.398 16.234 6.309 1 96.31 92 MET A N 1
ATOM 729 C CA . MET A 1 92 ? 5.695 16.812 5.961 1 96.31 92 MET A CA 1
ATOM 730 C C . MET A 1 92 ? 5.664 18.344 6.094 1 96.31 92 MET A C 1
ATOM 732 O O . MET A 1 92 ? 6.59 18.938 6.641 1 96.31 92 MET A O 1
ATOM 736 N N . GLN A 1 93 ? 4.629 18.922 5.648 1 95.19 93 GLN A N 1
ATOM 737 C CA . GLN A 1 93 ? 4.5 20.375 5.684 1 95.19 93 GLN A CA 1
ATOM 738 C C . GLN A 1 93 ? 4.527 20.891 7.117 1 95.19 93 GLN A C 1
ATOM 740 O O . GLN A 1 93 ? 5.008 22 7.375 1 95.19 93 GLN A O 1
ATOM 745 N N . LEU A 1 94 ? 4.066 20.078 8.031 1 95.81 94 LEU A N 1
ATOM 746 C CA . LEU A 1 94 ? 3.982 20.484 9.43 1 95.81 94 LEU A CA 1
ATOM 747 C C . LEU A 1 94 ? 5.254 20.109 10.188 1 95.81 94 LEU A C 1
ATOM 749 O O . LEU A 1 94 ? 5.336 20.281 11.406 1 95.81 94 LEU A O 1
ATOM 753 N N . GLY A 1 95 ? 6.188 19.578 9.477 1 94.38 95 GLY A N 1
ATOM 754 C CA . GLY A 1 95 ? 7.484 19.266 10.055 1 94.38 95 GLY A CA 1
ATOM 755 C C . GLY A 1 95 ? 7.52 17.906 10.727 1 94.38 95 GLY A C 1
ATOM 756 O O . GLY A 1 95 ? 8.422 17.609 11.523 1 94.38 95 GLY A O 1
ATOM 757 N N . GLY A 1 96 ? 6.473 17.078 10.422 1 96.06 96 GLY A N 1
ATOM 758 C CA . GLY A 1 96 ? 6.453 15.719 10.953 1 96.06 96 GLY A CA 1
ATOM 759 C C . GLY A 1 96 ? 7.035 14.695 9.992 1 96.06 96 GLY A C 1
ATOM 760 O O . GLY A 1 96 ? 7.684 15.062 9.008 1 96.06 96 GLY A O 1
ATOM 761 N N . GLU A 1 97 ? 6.891 13.445 10.352 1 96.44 97 GLU A N 1
ATOM 762 C CA . GLU A 1 97 ? 7.301 12.305 9.531 1 96.44 97 GLU A CA 1
ATOM 763 C C . GLU A 1 97 ? 6.141 11.344 9.297 1 96.44 97 GLU A C 1
ATOM 765 O O . GLU A 1 97 ? 5.543 10.844 10.25 1 96.44 97 GLU A O 1
ATOM 770 N N . PRO A 1 98 ? 5.812 11.164 7.984 1 98.19 98 PRO A N 1
ATOM 771 C CA . PRO A 1 98 ? 4.746 10.188 7.734 1 98.19 98 PRO A CA 1
ATOM 772 C C . PRO A 1 98 ? 5.152 8.758 8.094 1 98.19 98 PRO A C 1
ATOM 774 O O . PRO A 1 98 ? 6.25 8.32 7.742 1 98.19 98 PRO A O 1
ATOM 777 N N . ASP A 1 99 ? 4.324 8.016 8.82 1 97.81 99 ASP A N 1
ATOM 778 C CA . ASP A 1 99 ? 4.613 6.668 9.297 1 97.81 99 ASP A CA 1
ATOM 779 C C . ASP A 1 99 ? 3.977 5.617 8.391 1 97.81 99 ASP A C 1
ATOM 781 O O . ASP A 1 99 ? 2.793 5.305 8.531 1 97.81 99 ASP A O 1
ATOM 785 N N . PHE A 1 100 ? 4.746 5.047 7.5 1 98.25 100 PHE A N 1
ATOM 786 C CA . PHE A 1 100 ? 4.297 4.02 6.566 1 98.25 100 PHE A CA 1
ATOM 787 C C . PHE A 1 100 ? 4.668 2.631 7.066 1 98.25 100 PHE A C 1
ATOM 789 O O . PHE A 1 100 ? 4.574 1.652 6.32 1 98.25 100 PHE A O 1
ATOM 796 N N . ASN A 1 101 ? 5.156 2.514 8.297 1 96.75 101 ASN A N 1
ATOM 797 C CA . ASN A 1 101 ? 5.605 1.241 8.852 1 96.75 101 ASN A CA 1
ATOM 798 C C . ASN A 1 101 ? 4.469 0.225 8.914 1 96.75 101 ASN A C 1
ATOM 800 O O . ASN A 1 101 ? 3.428 0.488 9.523 1 96.75 101 ASN A O 1
ATOM 804 N N . PRO A 1 102 ? 4.672 -0.938 8.242 1 96.69 102 PRO A N 1
ATOM 805 C CA . PRO A 1 102 ? 3.602 -1.935 8.344 1 96.69 102 PRO A CA 1
ATOM 806 C C . PRO A 1 102 ? 3.408 -2.453 9.766 1 96.69 102 PRO A C 1
ATOM 808 O O . PRO A 1 102 ? 2.301 -2.854 10.133 1 96.69 102 PRO A O 1
ATOM 811 N N . ARG A 1 103 ? 4.496 -2.457 10.539 1 93.31 103 ARG A N 1
ATOM 812 C CA . ARG A 1 103 ? 4.344 -2.826 11.938 1 93.31 103 ARG A CA 1
ATOM 813 C C . ARG A 1 103 ? 3.543 -1.771 12.695 1 93.31 103 ARG A C 1
ATOM 815 O O . ARG A 1 103 ? 3.891 -0.589 12.68 1 93.31 103 ARG A O 1
ATOM 822 N N . GLY A 1 104 ? 2.432 -2.199 13.266 1 92.12 104 GLY A N 1
ATOM 823 C CA . GLY A 1 104 ? 1.595 -1.285 14.023 1 92.12 104 GLY A CA 1
ATOM 824 C C . GLY A 1 104 ? 0.59 -0.542 13.164 1 92.12 104 GLY A C 1
ATOM 825 O O . GLY A 1 104 ? -0.152 0.307 13.664 1 92.12 104 GLY A O 1
ATOM 826 N N . LEU A 1 105 ? 0.664 -0.852 11.898 1 95.31 105 LEU A N 1
ATOM 827 C CA . LEU A 1 105 ? -0.223 -0.157 10.969 1 95.31 105 LEU A CA 1
ATOM 828 C C . LEU A 1 105 ? -1.682 -0.337 11.375 1 95.31 105 LEU A C 1
ATOM 830 O O . LEU A 1 105 ? -2.432 0.639 11.469 1 95.31 105 LEU A O 1
ATOM 834 N N . GLU A 1 106 ? -2.115 -1.517 11.703 1 92.5 106 GLU A N 1
ATOM 835 C CA . GLU A 1 106 ? -3.492 -1.787 12.102 1 92.5 106 GLU A CA 1
ATOM 836 C C . GLU A 1 106 ? -3.801 -1.173 13.461 1 92.5 106 GLU A C 1
ATOM 838 O O . GLU A 1 106 ? -4.906 -0.679 13.688 1 92.5 106 GLU A O 1
ATOM 843 N N . GLU A 1 107 ? -2.859 -1.158 14.32 1 91.62 107 GLU A N 1
ATOM 844 C CA . GLU A 1 107 ? -3.045 -0.596 15.656 1 91.62 107 GLU A CA 1
ATOM 845 C C . GLU A 1 107 ? -3.273 0.911 15.594 1 91.62 107 GLU A C 1
ATOM 847 O O . GLU A 1 107 ? -4.023 1.465 16.406 1 91.62 107 GLU A O 1
ATOM 852 N N . ARG A 1 108 ? -2.664 1.531 14.664 1 95.12 108 ARG A N 1
ATOM 853 C CA . ARG A 1 108 ? -2.781 2.979 14.516 1 95.12 108 ARG A CA 1
ATOM 854 C C . ARG A 1 108 ? -4.031 3.352 13.734 1 95.12 108 ARG A C 1
ATOM 856 O O . ARG A 1 108 ? -4.484 4.5 13.773 1 95.12 108 ARG A O 1
ATOM 863 N N . SER A 1 109 ? -4.555 2.436 12.953 1 95.88 109 SER A N 1
ATOM 864 C CA . SER A 1 109 ? -5.691 2.672 12.07 1 95.88 109 SER A CA 1
ATOM 865 C C . SER A 1 109 ? -7 2.717 12.852 1 95.88 109 SER A C 1
ATOM 867 O O . SER A 1 109 ? -7.18 1.97 13.82 1 95.88 109 SER A O 1
ATOM 869 N N . HIS A 1 110 ? -7.926 3.564 12.406 1 93.12 110 HIS A N 1
ATOM 870 C CA . HIS A 1 110 ? -9.273 3.582 12.969 1 93.12 110 HIS A CA 1
ATOM 871 C C . HIS A 1 110 ? -10.055 2.336 12.562 1 93.12 110 HIS A C 1
ATOM 873 O O . HIS A 1 110 ? -10.922 1.874 13.305 1 93.12 110 HIS A O 1
ATOM 879 N N . ALA A 1 111 ? -9.773 1.889 11.383 1 88.75 111 ALA A N 1
ATOM 880 C CA . ALA A 1 111 ? -10.508 0.753 10.828 1 88.75 111 ALA A CA 1
ATOM 881 C C . ALA A 1 111 ? -9.664 -0.518 10.867 1 88.75 111 ALA A C 1
ATOM 883 O O . ALA A 1 111 ? -8.43 -0.457 10.781 1 88.75 111 ALA A O 1
ATOM 884 N N . GLU A 1 112 ? -10.312 -1.629 10.906 1 90.81 112 GLU A N 1
ATOM 885 C CA . GLU A 1 112 ? -9.633 -2.92 10.953 1 90.81 112 GLU A CA 1
ATOM 886 C C . GLU A 1 112 ? -9.453 -3.496 9.555 1 90.81 112 GLU A C 1
ATOM 888 O O . GLU A 1 112 ? -10.141 -3.092 8.617 1 90.81 112 GLU A O 1
ATOM 893 N N . TYR A 1 113 ? -8.484 -4.348 9.398 1 96.25 113 TYR A N 1
ATOM 894 C CA . TYR A 1 113 ? -8.352 -5.188 8.219 1 96.25 113 TYR A CA 1
ATOM 895 C C . TYR A 1 113 ? -9.109 -6.496 8.391 1 96.25 113 TYR A C 1
ATOM 897 O O . TYR A 1 113 ? -8.781 -7.309 9.258 1 96.25 113 TYR A O 1
ATOM 905 N N . VAL A 1 114 ? -10.102 -6.68 7.652 1 93.06 114 VAL A N 1
ATOM 906 C CA . VAL A 1 114 ? -10.875 -7.914 7.652 1 93.06 114 VAL A CA 1
ATOM 907 C C . VAL A 1 114 ? -10.867 -8.539 6.258 1 93.06 114 VAL A C 1
ATOM 909 O O . VAL A 1 114 ? -11.211 -7.879 5.277 1 93.06 114 VAL A O 1
ATOM 912 N N . GLU A 1 115 ? -10.523 -9.734 6.137 1 93.56 115 GLU A N 1
ATOM 913 C CA . GLU A 1 115 ? -10.289 -10.406 4.859 1 93.56 115 GLU A CA 1
ATOM 914 C C . GLU A 1 115 ? -11.586 -10.586 4.082 1 93.56 115 GLU A C 1
ATOM 916 O O . GLU A 1 115 ? -11.625 -10.367 2.867 1 93.56 115 GLU A O 1
ATOM 921 N N . GLY A 1 116 ? -12.648 -10.969 4.793 1 91 116 GLY A N 1
ATOM 922 C CA . GLY A 1 116 ? -13.898 -11.297 4.117 1 91 116 GLY A CA 1
ATOM 923 C C . GLY A 1 116 ? -13.797 -12.539 3.26 1 91 116 GLY A C 1
ATOM 924 O O . GLY A 1 116 ? -12.891 -12.672 2.439 1 91 116 GLY A O 1
ATOM 925 N N . LYS A 1 117 ? -14.672 -13.523 3.381 1 90.69 117 LYS A N 1
ATOM 926 C CA . LYS A 1 117 ? -14.625 -14.789 2.666 1 90.69 117 LYS A CA 1
ATOM 927 C C . LYS A 1 117 ? -15.57 -14.789 1.472 1 90.69 117 LYS A C 1
ATOM 929 O O . LYS A 1 117 ? -15.297 -15.414 0.448 1 90.69 117 LYS A O 1
ATOM 934 N N . THR A 1 118 ? -16.672 -14.117 1.597 1 95.44 118 THR A N 1
ATOM 935 C CA . THR A 1 118 ? -17.656 -13.992 0.527 1 95.44 118 THR A CA 1
ATOM 936 C C . THR A 1 118 ? -17.75 -12.555 0.037 1 95.44 118 THR A C 1
ATOM 938 O O . THR A 1 118 ? -17.281 -11.633 0.71 1 95.44 118 THR A O 1
ATOM 941 N N . LEU A 1 119 ? -18.391 -12.422 -1.162 1 96.75 119 LEU A N 1
ATOM 942 C CA . LEU A 1 119 ? -18.609 -11.07 -1.678 1 96.75 119 LEU A CA 1
ATOM 943 C C . LEU A 1 119 ? -19.391 -10.227 -0.684 1 96.75 119 LEU A C 1
ATOM 945 O O . LEU A 1 119 ? -19.062 -9.062 -0.451 1 96.75 119 LEU A O 1
ATOM 949 N N . LYS A 1 120 ? -20.422 -10.789 -0.132 1 96.94 120 LYS A N 1
ATOM 950 C CA . LYS A 1 120 ? -21.234 -10.07 0.852 1 96.94 120 LYS A CA 1
ATOM 951 C C . LYS A 1 120 ? -20.391 -9.672 2.062 1 96.94 120 LYS A C 1
ATOM 953 O O . LYS A 1 120 ? -20.516 -8.555 2.566 1 96.94 120 LYS A O 1
ATOM 958 N N . ASP A 1 121 ? -19.5 -10.539 2.564 1 96.88 121 ASP A N 1
ATOM 959 C CA . ASP A 1 121 ? -18.594 -10.211 3.656 1 96.88 121 ASP A CA 1
ATOM 960 C C . ASP A 1 121 ? -17.703 -9.023 3.295 1 96.88 121 ASP A C 1
ATOM 962 O O . ASP A 1 121 ? -17.531 -8.109 4.098 1 96.88 121 ASP A O 1
ATOM 966 N N . MET A 1 122 ? -17.141 -9.109 2.09 1 97.94 122 MET A N 1
ATOM 967 C CA . MET A 1 122 ? -16.219 -8.07 1.643 1 97.94 122 MET A CA 1
ATOM 968 C C . MET A 1 122 ? -16.906 -6.711 1.608 1 97.94 122 MET A C 1
ATOM 970 O O . MET A 1 122 ? -16.375 -5.727 2.129 1 97.94 122 MET A O 1
ATOM 974 N N . VAL A 1 123 ? -18.078 -6.633 1.03 1 97.88 123 VAL A N 1
ATOM 975 C CA . VAL A 1 123 ? -18.828 -5.383 0.902 1 97.88 123 VAL A CA 1
ATOM 976 C C . VAL A 1 123 ? -19.234 -4.879 2.285 1 97.88 123 VAL A C 1
ATOM 978 O O . VAL A 1 123 ? -19.094 -3.691 2.584 1 97.88 123 VAL A O 1
ATOM 981 N N . THR A 1 124 ? -19.656 -5.746 3.127 1 97.06 124 THR A N 1
ATOM 982 C CA . THR A 1 124 ? -20.078 -5.387 4.477 1 97.06 124 THR A CA 1
ATOM 983 C C . THR A 1 124 ? -18.906 -4.816 5.273 1 97.06 124 THR A C 1
ATOM 985 O O . THR A 1 124 ? -19.031 -3.777 5.922 1 97.06 124 THR A O 1
ATOM 988 N N . GLU A 1 125 ? -17.812 -5.492 5.23 1 96.56 125 GLU A N 1
ATOM 989 C CA . GLU A 1 125 ? -16.625 -5.055 5.973 1 96.56 125 GLU A CA 1
ATOM 990 C C . GLU A 1 125 ? -16.125 -3.703 5.473 1 96.56 125 GLU A C 1
ATOM 992 O O . GLU A 1 125 ? -15.703 -2.861 6.266 1 96.56 125 GLU A O 1
ATOM 997 N N . ASN A 1 126 ? -16.141 -3.516 4.148 1 98.12 126 ASN A N 1
ATOM 998 C CA . ASN A 1 126 ? -15.75 -2.217 3.607 1 98.12 126 ASN A CA 1
ATOM 999 C C . ASN A 1 126 ? -16.719 -1.119 4.051 1 98.12 126 ASN A C 1
ATOM 1001 O O . ASN A 1 126 ? -16.297 -0.008 4.375 1 98.12 126 ASN A O 1
ATOM 1005 N N . LEU A 1 127 ? -18.016 -1.401 4.09 1 97.12 127 LEU A N 1
ATOM 1006 C CA . LEU A 1 127 ? -19 -0.426 4.547 1 97.12 127 LEU A CA 1
ATOM 1007 C C . LEU A 1 127 ? -18.75 -0.047 6.004 1 97.12 127 LEU A C 1
ATOM 1009 O O . LEU A 1 127 ? -18.75 1.137 6.348 1 97.12 127 LEU A O 1
ATOM 1013 N N . ILE A 1 128 ? -18.484 -1.013 6.836 1 95.12 128 ILE A N 1
ATOM 1014 C CA . ILE A 1 128 ? -18.188 -0.783 8.242 1 95.12 128 ILE A CA 1
ATOM 1015 C C . ILE A 1 128 ? -16.953 0.096 8.383 1 95.12 128 ILE A C 1
ATOM 1017 O O . ILE A 1 128 ? -16.953 1.085 9.117 1 95.12 128 ILE A O 1
ATOM 1021 N N . ALA A 1 129 ? -15.922 -0.242 7.664 1 95.56 129 ALA A N 1
ATOM 1022 C CA . ALA A 1 129 ? -14.664 0.509 7.719 1 95.56 129 ALA A CA 1
ATOM 1023 C C . ALA A 1 129 ? -14.875 1.957 7.285 1 95.56 129 ALA A C 1
ATOM 1025 O O . ALA A 1 129 ? -14.344 2.881 7.902 1 95.56 129 ALA A O 1
ATOM 1026 N N . GLU A 1 130 ? -15.672 2.152 6.191 1 97.06 130 GLU A N 1
ATOM 1027 C CA . GLU A 1 130 ? -15.938 3.51 5.727 1 97.06 130 GLU A CA 1
ATOM 1028 C C . GLU A 1 130 ? -16.688 4.316 6.781 1 97.06 130 GLU A C 1
ATOM 1030 O O . GLU A 1 130 ? -16.406 5.496 6.984 1 97.06 130 GLU A O 1
ATOM 1035 N N . ARG A 1 131 ? -17.641 3.73 7.422 1 95.38 131 ARG A N 1
ATOM 1036 C CA . ARG A 1 131 ? -18.422 4.426 8.438 1 95.38 131 ARG A CA 1
ATOM 1037 C C . ARG A 1 131 ? -17.562 4.816 9.625 1 95.38 131 ARG A C 1
ATOM 1039 O O . ARG A 1 131 ? -17.719 5.898 10.195 1 95.38 131 ARG A O 1
ATOM 1046 N N . ILE A 1 132 ? -16.609 3.951 9.961 1 94.25 132 ILE A N 1
ATOM 1047 C CA . ILE A 1 132 ? -15.664 4.254 11.031 1 94.25 132 ILE A CA 1
ATOM 1048 C C . ILE A 1 132 ? -14.797 5.445 10.625 1 94.25 132 ILE A C 1
ATOM 1050 O O . IL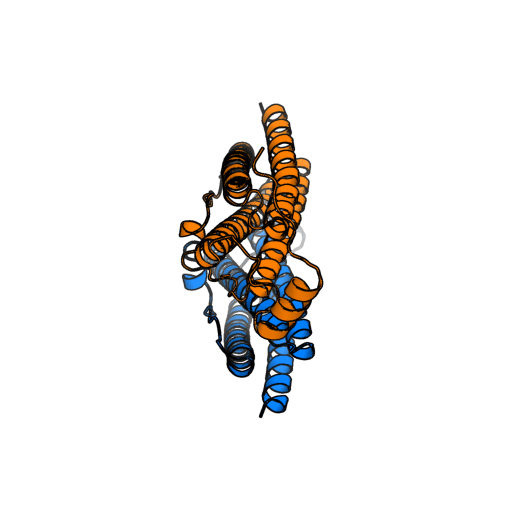E A 1 132 ? -14.594 6.371 11.414 1 94.25 132 ILE A O 1
ATOM 1054 N N . ALA A 1 133 ? -14.305 5.434 9.383 1 95.38 133 ALA A N 1
ATOM 1055 C CA . ALA A 1 133 ? -13.516 6.551 8.883 1 95.38 133 ALA A CA 1
ATOM 1056 C C . ALA A 1 133 ? -14.328 7.844 8.891 1 95.38 133 ALA A C 1
ATOM 1058 O O . ALA A 1 133 ? -13.836 8.891 9.312 1 95.38 133 ALA A O 1
ATOM 1059 N N . ILE A 1 134 ? -15.547 7.754 8.453 1 95.12 134 ILE A N 1
ATOM 1060 C CA . ILE A 1 134 ? -16.438 8.906 8.383 1 95.12 134 ILE A CA 1
ATOM 1061 C C . ILE A 1 134 ? -16.594 9.531 9.766 1 95.12 134 ILE A C 1
ATOM 1063 O O . ILE A 1 134 ? -16.375 10.734 9.945 1 95.12 134 ILE A O 1
ATOM 1067 N N . ASP A 1 135 ? -16.875 8.766 10.766 1 94.81 135 ASP A N 1
ATOM 1068 C CA . ASP A 1 135 ? -17.078 9.273 12.117 1 94.81 135 ASP A CA 1
ATOM 1069 C C . ASP A 1 135 ? -15.789 9.852 12.688 1 94.81 135 ASP A C 1
ATOM 1071 O O . ASP A 1 135 ? -15.805 10.914 13.312 1 94.81 135 ASP A O 1
ATOM 1075 N N . SER A 1 136 ? -14.734 9.148 12.445 1 95.5 136 SER A N 1
ATOM 1076 C CA . SER A 1 136 ? -13.438 9.609 12.93 1 95.5 136 SER A CA 1
ATOM 1077 C C . SER A 1 136 ? -13.07 10.961 12.328 1 95.5 136 SER A C 1
ATOM 1079 O O . SER A 1 136 ? -12.625 11.859 13.039 1 95.5 136 SER A O 1
ATOM 1081 N N . TYR A 1 137 ? -13.273 11.102 11.016 1 97.62 137 TYR A N 1
ATOM 1082 C CA . TYR A 1 137 ? -12.867 12.32 10.32 1 97.62 137 TYR A CA 1
ATOM 1083 C C . TYR A 1 137 ? -13.781 13.484 10.68 1 97.62 137 TYR A C 1
ATOM 1085 O O . TYR A 1 137 ? -13.336 14.633 10.75 1 97.62 137 TYR A O 1
ATOM 1093 N N . ARG A 1 138 ? -15.023 13.219 10.992 1 95.25 138 ARG A N 1
ATOM 1094 C CA . ARG A 1 138 ? -15.914 14.266 11.484 1 95.25 138 ARG A CA 1
ATOM 1095 C C . ARG A 1 138 ? -15.422 14.82 12.812 1 95.25 138 ARG A C 1
ATOM 1097 O O . ARG A 1 138 ? -15.422 16.031 13.023 1 95.25 138 ARG A O 1
ATOM 1104 N N . GLU A 1 139 ? -14.969 13.953 13.695 1 95.75 139 GLU A N 1
ATOM 1105 C CA . GLU A 1 139 ? -14.438 14.375 14.992 1 95.75 139 GLU A CA 1
ATOM 1106 C C . GLU A 1 139 ? -13.148 15.18 14.828 1 95.75 139 GLU A C 1
ATOM 1108 O O . GLU A 1 139 ? -12.945 16.172 15.516 1 95.75 139 GLU A O 1
ATOM 1113 N N . ILE A 1 140 ? -12.344 14.734 13.922 1 96.5 140 ILE A N 1
ATOM 1114 C CA . ILE A 1 140 ? -11.078 15.422 13.68 1 96.5 140 ILE A CA 1
ATOM 1115 C C . ILE A 1 140 ? -11.344 16.828 13.133 1 96.5 140 ILE A C 1
ATOM 1117 O O . ILE A 1 140 ? -10.719 17.797 13.562 1 96.5 140 ILE A O 1
ATOM 1121 N N . ILE A 1 141 ? -12.281 16.906 12.188 1 97.44 141 ILE A N 1
ATOM 1122 C CA . ILE A 1 141 ? -12.656 18.172 11.586 1 97.44 141 ILE A CA 1
ATOM 1123 C C . ILE A 1 141 ? -13.148 19.125 12.68 1 97.44 141 ILE A C 1
ATOM 1125 O O . ILE A 1 141 ? -12.766 20.297 12.711 1 97.44 141 ILE A O 1
ATOM 1129 N N . THR A 1 142 ? -13.961 18.594 13.609 1 95.38 142 THR A N 1
ATOM 1130 C CA . THR A 1 142 ? -14.477 19.391 14.719 1 95.38 142 THR A CA 1
ATOM 1131 C C . THR A 1 142 ? -13.344 19.844 15.625 1 95.38 142 THR A C 1
ATOM 1133 O O . THR A 1 142 ? -13.297 21.016 16.031 1 95.38 142 THR A O 1
ATOM 1136 N N . TYR A 1 143 ? -12.414 19 15.938 1 94.44 143 TYR A N 1
ATOM 1137 C CA . TYR A 1 143 ? -11.266 19.297 16.781 1 94.44 143 TYR A CA 1
ATOM 1138 C C . TYR A 1 143 ? -10.406 20.406 16.172 1 94.44 143 TYR A C 1
ATOM 1140 O O . TYR A 1 143 ? -9.977 21.328 16.875 1 94.44 143 TYR A O 1
ATOM 1148 N N . LEU A 1 144 ? -10.18 20.312 14.867 1 96.19 144 LEU A N 1
ATOM 1149 C CA . LEU A 1 144 ? -9.328 21.281 14.172 1 96.19 144 LEU A CA 1
ATOM 1150 C C . LEU A 1 144 ? -9.992 22.656 14.133 1 96.19 144 LEU A C 1
ATOM 1152 O O . LEU A 1 144 ? -9.336 23.672 14.367 1 96.19 144 LEU A O 1
ATOM 1156 N N . GLY A 1 145 ? -11.273 22.672 13.836 1 93.75 145 GLY A N 1
ATOM 1157 C CA . GLY A 1 145 ? -12.016 23.922 13.789 1 93.75 145 GLY A CA 1
ATOM 1158 C C . GLY A 1 145 ? -11.312 25 12.977 1 93.75 145 GLY A C 1
ATOM 1159 O O . GLY A 1 145 ? -10.922 24.766 11.836 1 93.75 145 GLY A O 1
ATOM 1160 N N . ASN A 1 146 ? -11.086 26.141 13.656 1 93.88 146 ASN A N 1
ATOM 1161 C CA . ASN A 1 146 ? -10.438 27.25 12.969 1 93.88 146 ASN A CA 1
ATOM 1162 C C . ASN A 1 146 ? -8.945 27.312 13.297 1 93.88 146 ASN A C 1
ATOM 1164 O O . ASN A 1 146 ? -8.227 28.172 12.766 1 93.88 146 ASN A O 1
ATOM 1168 N N . ASP A 1 147 ? -8.484 26.438 14.062 1 93.19 147 ASP A N 1
ATOM 1169 C CA . ASP A 1 147 ? -7.109 26.484 14.555 1 93.19 147 ASP A CA 1
ATOM 1170 C C . ASP A 1 147 ? -6.137 25.984 13.492 1 93.19 147 ASP A C 1
ATOM 1172 O O . ASP A 1 147 ? -4.949 26.312 13.516 1 93.19 147 ASP A O 1
ATOM 1176 N N . ASP A 1 148 ? -6.605 25.156 12.57 1 95.56 148 ASP A N 1
ATOM 1177 C CA . ASP A 1 148 ? -5.824 24.641 11.445 1 95.56 148 ASP A CA 1
ATOM 1178 C C . ASP A 1 148 ? -6.703 24.422 10.219 1 95.56 148 ASP A C 1
ATOM 1180 O O . ASP A 1 148 ? -7.012 23.281 9.867 1 95.56 148 ASP A O 1
ATOM 1184 N N . PRO A 1 149 ? -7.059 25.453 9.508 1 95.56 149 PRO A N 1
ATOM 1185 C CA . PRO A 1 149 ? -7.992 25.359 8.383 1 95.56 149 PRO A CA 1
ATOM 1186 C C . PRO A 1 149 ? -7.434 24.531 7.223 1 95.56 149 PRO A C 1
ATOM 1188 O O . PRO A 1 149 ? -8.195 23.891 6.504 1 95.56 149 PRO A O 1
ATOM 1191 N N . THR A 1 150 ? -6.141 24.594 7.031 1 96.81 150 THR A N 1
ATOM 1192 C CA . THR A 1 150 ? -5.535 23.844 5.941 1 96.81 150 THR A CA 1
ATOM 1193 C C . THR A 1 150 ? -5.727 22.344 6.156 1 96.81 150 THR A C 1
ATOM 1195 O O . THR A 1 150 ? -6.191 21.641 5.258 1 96.81 150 THR A O 1
ATOM 1198 N N . THR A 1 151 ? -5.391 21.844 7.348 1 98.12 151 THR A N 1
ATOM 1199 C CA . THR A 1 151 ? -5.586 20.438 7.668 1 98.12 151 THR A CA 1
ATOM 1200 C C . THR A 1 151 ? -7.07 20.078 7.652 1 98.12 151 THR A C 1
ATOM 1202 O O . THR A 1 151 ? -7.457 19.031 7.148 1 98.12 151 THR A O 1
ATOM 1205 N N . ARG A 1 152 ? -7.914 20.953 8.188 1 97.88 152 ARG A N 1
ATOM 1206 C CA . ARG A 1 152 ? -9.352 20.703 8.195 1 97.88 152 ARG A CA 1
ATOM 1207 C C . ARG A 1 152 ? -9.891 20.484 6.785 1 97.88 152 ARG A C 1
ATOM 1209 O O . ARG A 1 152 ? -10.68 19.562 6.551 1 97.88 152 ARG A O 1
ATOM 1216 N N . ARG A 1 153 ? -9.469 21.25 5.832 1 98.38 153 ARG A N 1
ATOM 1217 C CA . ARG A 1 153 ? -9.93 21.156 4.449 1 98.38 153 ARG A CA 1
ATOM 1218 C C . ARG A 1 153 ? -9.539 19.812 3.844 1 98.38 153 ARG A C 1
ATOM 1220 O O . ARG A 1 153 ? -10.312 19.219 3.084 1 98.38 153 ARG A O 1
ATOM 1227 N N . ILE A 1 154 ? -8.336 19.344 4.148 1 98.69 154 ILE A N 1
ATOM 1228 C CA . ILE A 1 154 ? -7.891 18.047 3.666 1 98.69 154 ILE A CA 1
ATOM 1229 C C . ILE A 1 154 ? -8.828 16.953 4.172 1 98.69 154 ILE A C 1
ATOM 1231 O O . ILE A 1 154 ? -9.305 16.125 3.389 1 98.69 154 ILE A O 1
ATOM 1235 N N . PHE A 1 155 ? -9.164 17.016 5.449 1 98.69 155 PHE A N 1
ATOM 1236 C CA . PHE A 1 155 ? -10.047 16 6.023 1 98.69 155 PHE A CA 1
A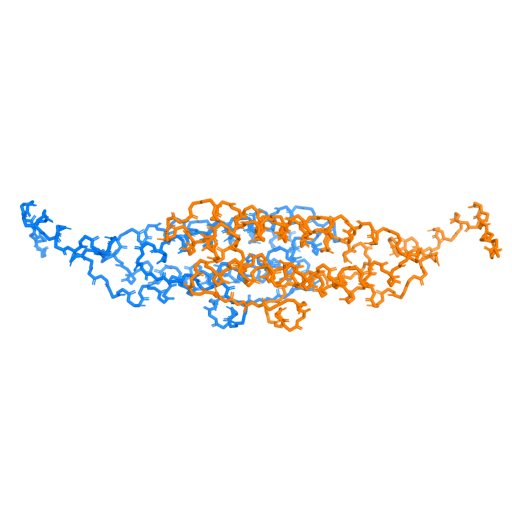TOM 1237 C C . PHE A 1 155 ? -11.453 16.125 5.441 1 98.69 155 PHE A C 1
ATOM 1239 O O . PHE A 1 155 ? -12.141 15.117 5.25 1 98.69 155 PHE A O 1
ATOM 1246 N N . GLU A 1 156 ? -11.891 17.359 5.18 1 98.75 156 GLU A N 1
ATOM 1247 C CA . GLU A 1 156 ? -13.211 17.547 4.582 1 98.75 156 GLU A CA 1
ATOM 1248 C C . GLU A 1 156 ? -13.281 16.938 3.188 1 98.75 156 GLU A C 1
ATOM 1250 O O . GLU A 1 156 ? -14.281 16.312 2.822 1 98.75 156 GLU A O 1
ATOM 1255 N N . GLU A 1 157 ? -12.273 17.094 2.438 1 98.69 157 GLU A N 1
ATOM 1256 C CA . GLU A 1 157 ? -12.211 16.516 1.101 1 98.69 157 GLU A CA 1
ATOM 1257 C C . GLU A 1 157 ? -12.219 14.992 1.163 1 98.69 157 GLU A C 1
ATOM 1259 O O . GLU A 1 157 ? -12.961 14.336 0.423 1 98.69 157 GLU A O 1
ATOM 1264 N N . ILE A 1 158 ? -11.406 14.422 2.008 1 98.75 158 ILE A N 1
ATOM 1265 C CA . ILE A 1 158 ? -11.344 12.969 2.154 1 98.75 158 ILE A CA 1
ATOM 1266 C C . ILE A 1 158 ? -12.688 12.445 2.666 1 98.75 158 ILE A C 1
ATOM 1268 O O . ILE A 1 158 ? -13.18 11.422 2.186 1 98.75 158 ILE A O 1
ATOM 1272 N N . LEU A 1 159 ? -13.312 13.172 3.625 1 98.5 159 LEU A N 1
ATOM 1273 C CA . LEU A 1 159 ? -14.594 12.781 4.191 1 98.5 159 LEU A CA 1
ATOM 1274 C C . LEU A 1 159 ? -15.656 12.656 3.1 1 98.5 159 LEU A C 1
ATOM 1276 O O . LEU A 1 159 ? -16.406 11.68 3.072 1 98.5 159 LEU A O 1
ATOM 1280 N N . ALA A 1 160 ? -15.703 13.617 2.211 1 98.62 160 ALA A N 1
ATOM 1281 C CA . ALA A 1 160 ? -16.688 13.594 1.132 1 98.62 160 ALA A CA 1
ATOM 1282 C C . ALA A 1 160 ? -16.547 12.328 0.289 1 98.62 160 ALA A C 1
ATOM 1284 O O . ALA A 1 160 ? -17.547 11.703 -0.078 1 98.62 160 ALA A O 1
ATOM 1285 N N . GLN A 1 161 ? -15.352 11.922 0.013 1 98.56 161 GLN A N 1
ATOM 1286 C CA . GLN A 1 161 ? -15.109 10.734 -0.792 1 98.56 161 GLN A CA 1
ATOM 1287 C C . GLN A 1 161 ? -15.422 9.461 0.001 1 98.56 161 GLN A C 1
ATOM 1289 O O . GLN A 1 161 ? -15.93 8.484 -0.553 1 98.56 161 GLN A O 1
ATOM 1294 N N . GLU A 1 162 ? -15.078 9.492 1.314 1 98.12 162 GLU A N 1
ATOM 1295 C CA . GLU A 1 162 ? -15.438 8.336 2.137 1 98.12 162 GLU A CA 1
ATOM 1296 C C . GLU A 1 162 ? -16.953 8.141 2.172 1 98.12 162 GLU A C 1
ATOM 1298 O O . GLU A 1 162 ? -17.438 7.008 2.199 1 98.12 162 GLU A O 1
ATOM 1303 N N . GLU A 1 163 ? -17.656 9.195 2.258 1 98.12 163 GLU A N 1
ATOM 1304 C CA . GLU A 1 163 ? -19.109 9.102 2.234 1 98.12 163 GLU A CA 1
ATOM 1305 C C . GLU A 1 163 ? -19.609 8.516 0.917 1 98.12 163 GLU A C 1
ATOM 1307 O O . GLU A 1 163 ? -20.547 7.719 0.902 1 98.12 163 GLU A O 1
ATOM 1312 N N . GLU A 1 164 ? -19.016 8.898 -0.136 1 98.56 164 GLU A N 1
ATOM 1313 C CA . GLU A 1 164 ? -19.328 8.297 -1.425 1 98.56 164 GLU A CA 1
ATOM 1314 C C . GLU A 1 164 ? -19.031 6.801 -1.426 1 98.56 164 GLU A C 1
ATOM 1316 O O . GLU A 1 164 ? -19.812 5.996 -1.932 1 98.56 164 GLU A O 1
ATOM 1321 N N . HIS A 1 165 ? -17.859 6.41 -0.899 1 98.5 165 HIS A N 1
ATOM 1322 C CA . HIS A 1 165 ? -17.5 5 -0.792 1 98.5 165 HIS A CA 1
ATOM 1323 C C . HIS A 1 165 ? -18.562 4.211 -0.046 1 98.5 165 HIS A C 1
ATOM 1325 O O . HIS A 1 165 ? -18.969 3.133 -0.487 1 98.5 165 HIS A O 1
ATOM 1331 N N . ALA A 1 166 ? -18.984 4.781 1.111 1 97.12 166 ALA A N 1
ATOM 1332 C CA . ALA A 1 166 ? -20 4.117 1.931 1 97.12 166 ALA A CA 1
ATOM 1333 C C . ALA A 1 166 ? -21.297 3.943 1.159 1 97.12 166 ALA A C 1
ATOM 1335 O O . ALA A 1 166 ? -21.938 2.885 1.224 1 97.12 166 ALA A O 1
ATOM 1336 N N . ASP A 1 167 ? -21.688 4.941 0.44 1 97.88 167 ASP A N 1
ATOM 1337 C CA . ASP A 1 167 ? -22.906 4.871 -0.36 1 97.88 167 ASP A CA 1
ATOM 1338 C C . ASP A 1 167 ? -22.797 3.781 -1.424 1 97.88 167 ASP A C 1
ATOM 1340 O O . ASP A 1 167 ? -23.75 3.025 -1.639 1 97.88 167 ASP A O 1
ATOM 1344 N N . ASP A 1 168 ? -21.703 3.734 -2.117 1 97.88 168 ASP A N 1
ATOM 1345 C CA . ASP A 1 168 ? -21.469 2.709 -3.133 1 97.88 168 ASP A CA 1
ATOM 1346 C C . ASP A 1 168 ? -21.578 1.31 -2.531 1 97.88 168 ASP A C 1
ATOM 1348 O O . ASP A 1 168 ? -22.203 0.423 -3.115 1 97.88 168 ASP A O 1
ATOM 1352 N N . MET A 1 169 ? -20.984 1.104 -1.381 1 97.31 169 MET A N 1
ATOM 1353 C CA . MET A 1 169 ? -21 -0.2 -0.725 1 97.31 169 MET A CA 1
ATOM 1354 C C . MET A 1 169 ? -22.422 -0.568 -0.305 1 97.31 169 MET A C 1
ATOM 1356 O O . MET A 1 169 ? -22.828 -1.724 -0.428 1 97.31 169 MET A O 1
ATOM 1360 N N . ALA A 1 170 ? -23.141 0.392 0.239 1 95.94 170 ALA A N 1
ATOM 1361 C CA . ALA A 1 170 ? -24.531 0.155 0.626 1 95.94 170 ALA A CA 1
ATOM 1362 C C . ALA A 1 170 ? -25.359 -0.267 -0.576 1 95.94 170 ALA A C 1
ATOM 1364 O O . ALA A 1 170 ? -26.188 -1.177 -0.475 1 95.94 170 ALA A O 1
ATOM 1365 N N . ASP A 1 171 ? -25.141 0.383 -1.665 1 96.44 171 ASP A N 1
ATOM 1366 C CA . ASP A 1 171 ? -25.859 0.06 -2.893 1 96.44 171 ASP A CA 1
ATOM 1367 C C . ASP A 1 171 ? -25.562 -1.366 -3.346 1 96.44 171 ASP A C 1
ATOM 1369 O O . ASP A 1 171 ? -26.484 -2.109 -3.717 1 96.44 171 ASP A O 1
ATOM 1373 N N . ILE A 1 172 ? -24.312 -1.74 -3.348 1 95.81 172 ILE A N 1
ATOM 1374 C CA . ILE A 1 172 ? -23.922 -3.082 -3.762 1 95.81 172 ILE A CA 1
ATOM 1375 C C . ILE A 1 172 ? -24.516 -4.113 -2.801 1 95.81 172 ILE A C 1
ATOM 1377 O O . ILE A 1 172 ? -24.984 -5.168 -3.229 1 95.81 172 ILE A O 1
ATOM 1381 N N . LEU A 1 173 ? -24.484 -3.785 -1.526 1 93.88 173 LEU A N 1
ATOM 1382 C CA . LEU A 1 173 ? -25.016 -4.688 -0.514 1 93.88 173 LEU A CA 1
ATOM 1383 C C . LEU A 1 173 ? -26.5 -4.926 -0.73 1 93.88 173 LEU A C 1
ATOM 1385 O O . LEU A 1 173 ? -26.984 -6.055 -0.599 1 93.88 173 LEU A O 1
ATOM 1389 N N . ASP A 1 174 ? -27.219 -3.902 -1.057 1 93.5 174 ASP A N 1
ATOM 1390 C CA . ASP A 1 174 ? -28.641 -4.008 -1.34 1 93.5 174 ASP A CA 1
ATOM 1391 C C . ASP A 1 174 ? -28.891 -4.895 -2.555 1 93.5 174 ASP A C 1
ATOM 1393 O O . ASP A 1 174 ? -29.875 -5.641 -2.59 1 93.5 174 ASP A O 1
ATOM 1397 N N . ASP A 1 175 ? -27.984 -4.828 -3.514 1 91.75 175 ASP A N 1
ATOM 1398 C CA . ASP A 1 175 ? -28.125 -5.625 -4.73 1 91.75 175 ASP A CA 1
ATOM 1399 C C . ASP A 1 175 ? -27.828 -7.098 -4.457 1 91.75 175 ASP A C 1
ATOM 1401 O O . ASP A 1 175 ? -28.266 -7.973 -5.211 1 91.75 175 ASP A O 1
ATOM 1405 N N . LEU A 1 176 ? -27.062 -7.391 -3.414 1 89.56 176 LEU A N 1
ATOM 1406 C CA . LEU A 1 176 ? -26.719 -8.758 -3.059 1 89.56 176 LEU A CA 1
ATOM 1407 C C . LEU A 1 176 ? -27.797 -9.391 -2.188 1 89.56 176 LEU A C 1
ATOM 1409 O O . LEU A 1 176 ? -27.781 -10.602 -1.952 1 89.56 176 LEU A O 1
ATOM 1413 N N . ALA A 1 177 ? -28.672 -8.586 -1.574 1 79.25 177 ALA A N 1
ATOM 1414 C CA . ALA A 1 177 ? -29.766 -9.086 -0.745 1 79.25 177 ALA A CA 1
ATOM 1415 C C . ALA A 1 177 ? -30.875 -9.703 -1.604 1 79.25 177 ALA A C 1
ATOM 1417 O O . ALA A 1 177 ? -31.031 -9.336 -2.768 1 79.25 177 ALA A O 1
ATOM 1418 N N . MET B 1 1 ? 19.828 -37.688 -21.453 1 34.53 1 MET B N 1
ATOM 1419 C CA . MET B 1 1 ? 18.891 -36.875 -22.25 1 34.53 1 MET B CA 1
ATOM 1420 C C . MET B 1 1 ? 17.453 -37.344 -22.031 1 34.53 1 MET B C 1
ATOM 1422 O O . MET B 1 1 ? 17.031 -38.344 -22.578 1 34.53 1 MET B O 1
ATOM 1426 N N . THR B 1 2 ? 16.953 -37.25 -20.766 1 41.94 2 THR B N 1
ATOM 1427 C CA . THR B 1 2 ? 15.609 -37.812 -20.531 1 41.94 2 THR B CA 1
ATOM 1428 C C . THR B 1 2 ? 14.609 -37.219 -21.531 1 41.94 2 THR B C 1
ATOM 1430 O O . THR B 1 2 ? 14.43 -36 -21.594 1 41.94 2 THR B O 1
ATOM 1433 N N . THR B 1 3 ? 14.453 -37.938 -22.625 1 38.97 3 THR B N 1
ATOM 1434 C CA . THR B 1 3 ? 13.492 -37.594 -23.672 1 38.97 3 THR B CA 1
ATOM 1435 C C . THR B 1 3 ? 12.117 -37.312 -23.062 1 38.97 3 THR B C 1
ATOM 1437 O O . THR B 1 3 ? 11.555 -38.125 -22.359 1 38.97 3 THR B O 1
ATOM 1440 N N . VAL B 1 4 ? 11.969 -36.031 -22.766 1 52.91 4 VAL B N 1
ATOM 1441 C CA . VAL B 1 4 ? 10.617 -35.656 -22.375 1 52.91 4 VAL B CA 1
ATOM 1442 C C . VAL B 1 4 ? 9.609 -36.188 -23.391 1 52.91 4 VAL B C 1
ATOM 1444 O O . VAL B 1 4 ? 9.688 -35.875 -24.578 1 52.91 4 VAL B O 1
ATOM 1447 N N . GLN B 1 5 ? 9.094 -37.312 -23.203 1 55.44 5 GLN B N 1
ATOM 1448 C CA . GLN B 1 5 ? 8.008 -37.812 -24.047 1 55.44 5 GLN B CA 1
ATOM 1449 C C . GLN B 1 5 ? 6.773 -36.938 -23.938 1 55.44 5 GLN B C 1
ATOM 1451 O O . GLN B 1 5 ? 6.277 -36.688 -22.828 1 55.44 5 GLN B O 1
ATOM 1456 N N . LEU B 1 6 ? 6.488 -36.344 -25.062 1 64.56 6 LEU B N 1
ATOM 1457 C CA . LEU B 1 6 ? 5.32 -35.469 -25.125 1 64.56 6 LEU B CA 1
ATOM 1458 C C . LEU B 1 6 ? 4.031 -36.281 -25 1 64.56 6 LEU B C 1
ATOM 1460 O O . LEU B 1 6 ? 3.92 -37.375 -25.562 1 64.56 6 LEU B O 1
ATOM 1464 N N . THR B 1 7 ? 3.193 -35.969 -24.109 1 66.88 7 THR B N 1
ATOM 1465 C CA . THR B 1 7 ? 1.857 -36.531 -24 1 66.88 7 THR B CA 1
ATOM 1466 C C . THR B 1 7 ? 1.06 -36.281 -25.281 1 66.88 7 THR B C 1
ATOM 1468 O O . THR B 1 7 ? 1.187 -35.219 -25.891 1 66.88 7 THR B O 1
ATOM 1471 N N . ASP B 1 8 ? 0.416 -37.281 -25.75 1 63.72 8 ASP B N 1
ATOM 1472 C CA . ASP B 1 8 ? -0.383 -37.125 -26.969 1 63.72 8 ASP B CA 1
ATOM 1473 C C . ASP B 1 8 ? -1.525 -36.125 -26.734 1 63.72 8 ASP B C 1
ATOM 1475 O O . ASP B 1 8 ? -2.041 -36.031 -25.625 1 63.72 8 ASP B O 1
ATOM 1479 N N . VAL B 1 9 ? -1.945 -35.531 -27.797 1 73.81 9 VAL B N 1
ATOM 1480 C CA . VAL B 1 9 ? -2.902 -34.438 -27.781 1 73.81 9 VAL B CA 1
ATOM 1481 C C . VAL B 1 9 ? -4.227 -34.906 -27.188 1 73.81 9 VAL B C 1
ATOM 1483 O O . VAL B 1 9 ? -4.879 -34.156 -26.438 1 73.81 9 VAL B O 1
ATOM 1486 N N . GLN B 1 10 ? -4.664 -36.094 -27.625 1 66 10 GLN B N 1
ATOM 1487 C CA . GLN B 1 10 ? -5.938 -36.594 -27.125 1 66 10 GLN B CA 1
ATOM 1488 C C . GLN B 1 10 ? -5.91 -36.75 -25.609 1 66 10 GLN B C 1
ATOM 1490 O O . GLN B 1 10 ? -6.891 -36.406 -24.938 1 66 10 GLN B O 1
ATOM 1495 N N . THR B 1 11 ? -4.875 -37.219 -25.094 1 66.94 11 THR B N 1
ATOM 1496 C CA . THR B 1 11 ? -4.719 -37.375 -23.656 1 66.94 11 THR B CA 1
ATOM 1497 C C . THR B 1 11 ? -4.773 -36 -22.984 1 66.94 11 THR B C 1
ATOM 1499 O O . THR B 1 11 ? -5.391 -35.844 -21.922 1 66.94 11 THR B O 1
ATOM 1502 N N . LEU B 1 12 ? -4.113 -35.062 -23.625 1 66.5 12 LEU B N 1
ATOM 1503 C CA . LEU B 1 12 ? -4.121 -33.719 -23.078 1 66.5 12 LEU B CA 1
ATOM 1504 C C . LEU B 1 12 ? -5.535 -33.156 -23.047 1 66.5 12 LEU B C 1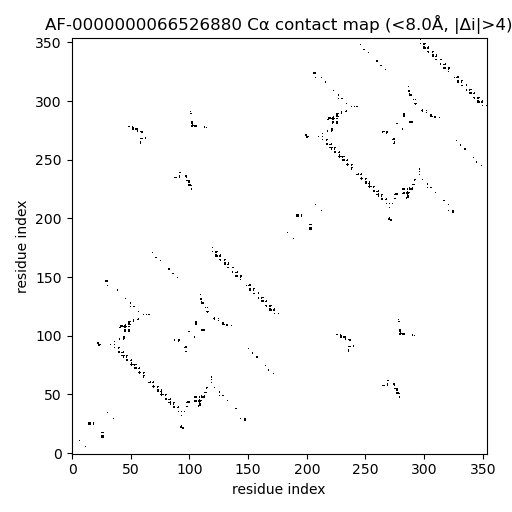
ATOM 1506 O O . LEU B 1 12 ? -5.926 -32.5 -22.078 1 66.5 12 LEU B O 1
ATOM 1510 N N . ARG B 1 13 ? -6.262 -33.406 -24.109 1 67.75 13 ARG B N 1
ATOM 1511 C CA . ARG B 1 13 ? -7.645 -32.938 -24.188 1 67.75 13 ARG B CA 1
ATOM 1512 C C . ARG B 1 13 ? -8.508 -33.594 -23.109 1 67.75 13 ARG B C 1
ATOM 1514 O O . ARG B 1 13 ? -9.328 -32.938 -22.469 1 67.75 13 ARG B O 1
ATOM 1521 N N . ASP B 1 14 ? -8.305 -34.844 -22.938 1 66.81 14 ASP B N 1
ATOM 1522 C CA . ASP B 1 14 ? -9.078 -35.594 -21.938 1 66.81 14 ASP B CA 1
ATOM 1523 C C . ASP B 1 14 ? -8.781 -35.094 -20.531 1 66.81 14 ASP B C 1
ATOM 1525 O O . ASP B 1 14 ? -9.695 -34.938 -19.719 1 66.81 14 ASP B O 1
ATOM 1529 N N . ARG B 1 15 ? -7.547 -34.906 -20.281 1 67.12 15 ARG B N 1
ATOM 1530 C CA . ARG B 1 15 ? -7.129 -34.406 -18.984 1 67.12 15 ARG B CA 1
ATOM 1531 C C . ARG B 1 15 ? -7.719 -33.031 -18.703 1 67.12 15 ARG B C 1
ATOM 1533 O O . ARG B 1 15 ? -8.164 -32.75 -17.594 1 67.12 15 ARG B O 1
ATOM 1540 N N . ALA B 1 16 ? -7.68 -32.156 -19.734 1 70.44 16 ALA B N 1
ATOM 1541 C CA . ALA B 1 16 ? -8.211 -30.797 -19.609 1 70.44 16 ALA B CA 1
ATOM 1542 C C . ALA B 1 16 ? -9.703 -30.828 -19.297 1 70.44 16 ALA B C 1
ATOM 1544 O O . ALA B 1 16 ? -10.203 -29.984 -18.547 1 70.44 16 ALA B O 1
ATOM 1545 N N . ARG B 1 17 ? -10.406 -31.781 -19.875 1 64.88 17 ARG B N 1
ATOM 1546 C CA . ARG B 1 17 ? -11.844 -31.891 -19.672 1 64.88 17 ARG B CA 1
ATOM 1547 C C . ARG B 1 17 ? -12.164 -32.375 -18.266 1 64.88 17 ARG B C 1
ATOM 1549 O O . ARG B 1 17 ? -13.18 -32 -17.672 1 64.88 17 ARG B O 1
ATOM 1556 N N . LYS B 1 18 ? -11.289 -33.156 -17.688 1 65.75 18 LYS B N 1
ATOM 1557 C CA . LYS B 1 18 ? -11.531 -33.75 -16.375 1 65.75 18 LYS B CA 1
ATOM 1558 C C . LYS B 1 18 ? -11.289 -32.75 -15.266 1 65.75 18 LYS B C 1
ATOM 1560 O O . LYS B 1 18 ? -11.953 -32.781 -14.227 1 65.75 18 LYS B O 1
ATOM 1565 N N . ASN B 1 19 ? -10.43 -31.859 -15.531 1 62.31 19 ASN B N 1
ATOM 1566 C CA . ASN B 1 19 ? -10.016 -31 -14.43 1 62.31 19 ASN B CA 1
ATOM 1567 C C . ASN B 1 19 ? -10.469 -29.562 -14.641 1 62.31 19 ASN B C 1
ATOM 1569 O O . ASN B 1 19 ? -9.773 -28.609 -14.258 1 62.31 19 ASN B O 1
ATOM 1573 N N . ILE B 1 20 ? -11.547 -29.344 -15.328 1 60.22 20 ILE B N 1
ATOM 1574 C CA . ILE B 1 20 ? -12.07 -28.047 -15.758 1 60.22 20 ILE B CA 1
ATOM 1575 C C . ILE B 1 20 ? -12.273 -27.156 -14.547 1 60.22 20 ILE B C 1
ATOM 1577 O O . ILE B 1 20 ? -12.156 -25.922 -14.641 1 60.22 20 ILE B O 1
ATOM 1581 N N . GLN B 1 21 ? -12.492 -27.734 -13.438 1 58.72 21 GLN B N 1
ATOM 1582 C CA . GLN B 1 21 ? -12.82 -26.938 -12.266 1 58.72 21 GLN B CA 1
ATOM 1583 C C . GLN B 1 21 ? -11.562 -26.359 -11.617 1 58.72 21 GLN B C 1
ATOM 1585 O O . GLN B 1 21 ? -11.641 -25.469 -10.773 1 58.72 21 GLN B O 1
ATOM 1590 N N . GLU B 1 22 ? -10.406 -26.859 -12.117 1 60.81 22 GLU B N 1
ATOM 1591 C CA . GLU B 1 22 ? -9.18 -26.5 -11.406 1 60.81 22 GLU B CA 1
ATOM 1592 C C . GLU B 1 22 ? -8.469 -25.344 -12.094 1 60.81 22 GLU B C 1
ATOM 1594 O O . GLU B 1 22 ? -7.301 -25.062 -11.805 1 60.81 22 GLU B O 1
ATOM 1599 N N . GLY B 1 23 ? -9.133 -24.641 -12.891 1 58.06 23 GLY B N 1
ATOM 1600 C CA . GLY B 1 23 ? -8.57 -23.484 -13.555 1 58.06 23 GLY B CA 1
ATOM 1601 C C . GLY B 1 23 ? -7.23 -23.75 -14.211 1 58.06 23 GLY B C 1
ATOM 1602 O O . GLY B 1 23 ? -7.094 -24.703 -14.984 1 58.06 23 GLY B O 1
ATOM 1603 N N . ALA B 1 24 ? -6.266 -23 -13.844 1 60.97 24 ALA B N 1
ATOM 1604 C CA . ALA B 1 24 ? -4.945 -23.062 -14.461 1 60.97 24 ALA B CA 1
ATOM 1605 C C . ALA B 1 24 ? -4.156 -24.266 -13.953 1 60.97 24 ALA B C 1
ATOM 1607 O O . ALA B 1 24 ? -3.061 -24.547 -14.445 1 60.97 24 ALA B O 1
ATOM 1608 N N . VAL B 1 25 ? -4.688 -24.938 -13.008 1 65.38 25 VAL B N 1
ATOM 1609 C CA . VAL B 1 25 ? -3.969 -26.078 -12.461 1 65.38 25 VAL B CA 1
ATOM 1610 C C . VAL B 1 25 ? -4.422 -27.359 -13.172 1 65.38 25 VAL B C 1
ATOM 1612 O O . VAL B 1 25 ? -5.574 -27.781 -13.023 1 65.38 25 VAL B O 1
ATOM 1615 N N . THR B 1 26 ? -3.66 -27.734 -14.109 1 67.06 26 THR B N 1
ATOM 1616 C CA . THR B 1 26 ? -3.951 -28.984 -14.812 1 67.06 26 THR B CA 1
ATOM 1617 C C . THR B 1 26 ? -3.111 -30.125 -14.258 1 67.06 26 THR B C 1
ATOM 1619 O O . THR B 1 26 ? -2.223 -29.906 -13.43 1 67.06 26 THR B O 1
ATOM 1622 N N . GLU B 1 27 ? -3.42 -31.328 -14.594 1 62.09 27 GLU B N 1
ATOM 1623 C CA . GLU B 1 27 ? -2.67 -32.531 -14.203 1 62.09 27 GLU B CA 1
ATOM 1624 C C . GLU B 1 27 ? -1.193 -32.375 -14.57 1 62.09 27 GLU B C 1
ATOM 1626 O O . GLU B 1 27 ? -0.334 -33 -13.938 1 62.09 27 GLU B O 1
ATOM 1631 N N . GLY B 1 28 ? -0.949 -31.578 -15.469 1 65.81 28 GLY B N 1
ATOM 1632 C CA . GLY B 1 28 ? 0.431 -31.391 -15.891 1 65.81 28 GLY B CA 1
ATOM 1633 C C . GLY B 1 28 ? 1.187 -30.391 -15.039 1 65.81 28 GLY B C 1
ATOM 1634 O O . GLY B 1 28 ? 2.379 -30.172 -15.258 1 65.81 28 GLY B O 1
ATOM 1635 N N . TYR B 1 29 ? 0.388 -29.844 -14.109 1 72.88 29 TYR B N 1
ATOM 1636 C CA . TYR B 1 29 ? 1.073 -28.953 -13.18 1 72.88 29 TYR B CA 1
ATOM 1637 C C . TYR B 1 29 ? 1.96 -29.734 -12.227 1 72.88 29 TYR B C 1
ATOM 1639 O O . TYR B 1 29 ? 1.464 -30.5 -11.398 1 72.88 29 TYR B O 1
ATOM 1647 N N . SER B 1 30 ? 3.244 -29.625 -12.352 1 80.06 30 SER B N 1
ATOM 1648 C CA . SER B 1 30 ? 4.184 -30.531 -11.703 1 80.06 30 SER B CA 1
ATOM 1649 C C . SER B 1 30 ? 4.75 -29.922 -10.43 1 80.06 30 SER B C 1
ATOM 1651 O O . SER B 1 30 ? 5.301 -30.641 -9.586 1 80.06 30 SER B O 1
ATOM 1653 N N . ALA B 1 31 ? 4.516 -28.594 -10.297 1 85.94 31 ALA B N 1
ATOM 1654 C CA . ALA B 1 31 ? 5.043 -27.984 -9.078 1 85.94 31 ALA B CA 1
ATOM 1655 C C . ALA B 1 31 ? 4.121 -28.234 -7.891 1 85.94 31 ALA B C 1
ATOM 1657 O O . ALA B 1 31 ? 2.941 -28.547 -8.07 1 85.94 31 ALA B O 1
ATOM 1658 N N . ASP B 1 32 ? 4.727 -28.234 -6.672 1 93.38 32 ASP B N 1
ATOM 1659 C CA . ASP B 1 32 ? 3.926 -28.281 -5.453 1 93.38 32 ASP B CA 1
ATOM 1660 C C . ASP B 1 32 ? 3.125 -26.984 -5.273 1 93.38 32 ASP B C 1
ATOM 1662 O O . ASP B 1 32 ? 3.674 -25.969 -4.875 1 93.38 32 ASP B O 1
ATOM 1666 N N . ARG B 1 33 ? 1.896 -27.078 -5.578 1 94.44 33 ARG B N 1
ATOM 1667 C CA . ARG B 1 33 ? 1.027 -25.906 -5.621 1 94.44 33 ARG B CA 1
ATOM 1668 C C . ARG B 1 33 ? 1.056 -25.156 -4.293 1 94.44 33 ARG B C 1
ATOM 1670 O O . ARG B 1 33 ? 1.104 -23.922 -4.27 1 94.44 33 ARG B O 1
ATOM 1677 N N . GLN B 1 34 ? 1.057 -25.875 -3.188 1 95.06 34 GLN B N 1
ATOM 1678 C CA . GLN B 1 34 ? 1.057 -25.25 -1.872 1 95.06 34 GLN B CA 1
ATOM 1679 C C . GLN B 1 34 ? 2.342 -24.453 -1.64 1 95.06 34 GLN B C 1
ATOM 1681 O O . GLN B 1 34 ? 2.305 -23.344 -1.13 1 95.06 34 GLN B O 1
ATOM 1686 N N . THR B 1 35 ? 3.393 -25.047 -2.018 1 95.94 35 THR B N 1
ATOM 1687 C CA . THR B 1 35 ? 4.676 -24.359 -1.879 1 95.94 35 THR B CA 1
ATOM 1688 C C . THR B 1 35 ? 4.734 -23.125 -2.775 1 95.94 35 THR B C 1
ATOM 1690 O O . THR B 1 35 ? 5.195 -22.078 -2.35 1 95.94 35 THR B O 1
ATOM 1693 N N . VAL B 1 36 ? 4.25 -23.25 -3.998 1 97.38 36 VAL B N 1
ATOM 1694 C CA . VAL B 1 36 ? 4.277 -22.125 -4.938 1 97.38 36 VAL B CA 1
ATOM 1695 C C . VAL B 1 36 ? 3.418 -20.984 -4.402 1 97.38 36 VAL B C 1
ATOM 1697 O O . VAL B 1 36 ? 3.828 -19.812 -4.441 1 97.38 36 VAL B O 1
ATOM 1700 N N . LEU B 1 37 ? 2.266 -21.297 -3.873 1 97.62 37 LEU B N 1
ATOM 1701 C CA . LEU B 1 37 ? 1.385 -20.281 -3.309 1 97.62 37 LEU B CA 1
ATOM 1702 C C . LEU B 1 37 ? 2.049 -19.578 -2.125 1 97.62 37 LEU B C 1
ATOM 1704 O O . LEU B 1 37 ? 1.907 -18.359 -1.953 1 97.62 37 LEU B O 1
ATOM 1708 N N . ARG B 1 38 ? 2.734 -20.297 -1.328 1 96.94 38 ARG B N 1
ATOM 1709 C CA . ARG B 1 38 ? 3.463 -19.703 -0.214 1 96.94 38 ARG B CA 1
ATOM 1710 C C . ARG B 1 38 ? 4.535 -18.75 -0.715 1 96.94 38 ARG B C 1
ATOM 1712 O O . ARG B 1 38 ? 4.656 -17.625 -0.217 1 96.94 38 ARG B O 1
ATOM 1719 N N . LEU B 1 39 ? 5.32 -19.188 -1.69 1 97.12 39 LEU B N 1
ATOM 1720 C CA . LEU B 1 39 ? 6.379 -18.359 -2.252 1 97.12 39 LEU B CA 1
ATOM 1721 C C . LEU B 1 39 ? 5.805 -17.078 -2.865 1 97.12 39 LEU B C 1
ATOM 1723 O O . LEU B 1 39 ? 6.371 -16 -2.697 1 97.12 39 LEU B O 1
ATOM 1727 N N . LEU B 1 40 ? 4.684 -17.203 -3.564 1 98.62 40 LEU B N 1
ATOM 1728 C CA . LEU B 1 40 ? 4.016 -16.047 -4.168 1 98.62 40 LEU B CA 1
ATOM 1729 C C . LEU B 1 40 ? 3.549 -15.07 -3.096 1 98.62 40 LEU B C 1
ATOM 1731 O O . LEU B 1 40 ? 3.723 -13.859 -3.24 1 98.62 40 LEU B O 1
ATOM 1735 N N . ASN B 1 41 ? 3.018 -15.531 -2.021 1 98.44 41 ASN B N 1
ATOM 1736 C CA . ASN B 1 41 ? 2.531 -14.648 -0.968 1 98.44 41 ASN B CA 1
ATOM 1737 C C . ASN B 1 41 ? 3.684 -14 -0.206 1 98.44 41 ASN B C 1
ATOM 1739 O O . ASN B 1 41 ? 3.568 -12.859 0.249 1 98.44 41 ASN B O 1
ATOM 1743 N N . GLU B 1 42 ? 4.789 -14.711 -0.062 1 97.88 42 GLU B N 1
ATOM 1744 C CA . GLU B 1 42 ? 5.977 -14.094 0.52 1 97.88 42 GLU B CA 1
ATOM 1745 C C . GLU B 1 42 ? 6.504 -12.977 -0.367 1 97.88 42 GLU B C 1
ATOM 1747 O O . GLU B 1 42 ? 6.891 -11.914 0.129 1 97.88 42 GLU B O 1
ATOM 1752 N N . ALA B 1 43 ? 6.531 -13.211 -1.641 1 98.69 43 ALA B N 1
ATOM 1753 C CA . ALA B 1 43 ? 6.961 -12.18 -2.58 1 98.69 43 ALA B CA 1
ATOM 1754 C C . ALA B 1 43 ? 5.984 -11 -2.588 1 98.69 43 ALA B C 1
ATOM 1756 O O . ALA B 1 43 ? 6.398 -9.844 -2.666 1 98.69 43 ALA B O 1
ATOM 1757 N N . LEU B 1 44 ? 4.637 -11.305 -2.551 1 98.75 44 LEU B N 1
ATOM 1758 C CA . LEU B 1 44 ? 3.629 -10.258 -2.432 1 98.75 44 LEU B CA 1
ATOM 1759 C C . LEU B 1 44 ? 3.896 -9.375 -1.215 1 98.75 44 LEU B C 1
ATOM 1761 O O . LEU B 1 44 ? 3.918 -8.148 -1.322 1 98.75 44 LEU B O 1
ATOM 1765 N N . ALA B 1 45 ? 4.168 -10.016 -0.102 1 98.38 45 ALA B N 1
ATOM 1766 C CA . ALA B 1 45 ? 4.496 -9.273 1.113 1 98.38 45 ALA B CA 1
ATOM 1767 C C . ALA B 1 45 ? 5.742 -8.406 0.913 1 98.38 45 ALA B C 1
ATOM 1769 O O . ALA B 1 45 ? 5.789 -7.262 1.359 1 98.38 45 ALA B O 1
ATOM 1770 N N . THR B 1 46 ? 6.742 -8.961 0.267 1 98.31 46 THR B N 1
ATOM 1771 C CA . THR B 1 46 ? 7.996 -8.25 0.025 1 98.31 46 THR B CA 1
ATOM 1772 C C . THR B 1 46 ? 7.754 -6.992 -0.807 1 98.31 46 THR B C 1
ATOM 1774 O O . THR B 1 46 ? 8.242 -5.914 -0.463 1 98.31 46 THR B O 1
ATOM 1777 N N . GLU B 1 47 ? 6.98 -7.152 -1.864 1 98.81 47 GLU B N 1
ATOM 1778 C CA . GLU B 1 47 ? 6.699 -6.012 -2.732 1 98.81 47 GLU B CA 1
ATOM 1779 C C . GLU B 1 47 ? 5.887 -4.949 -2 1 98.81 47 GLU B C 1
ATOM 1781 O O . GLU B 1 47 ? 6.086 -3.75 -2.217 1 98.81 47 GLU B O 1
ATOM 1786 N N . LEU B 1 48 ? 4.922 -5.328 -1.176 1 98.69 48 LEU B N 1
ATOM 1787 C CA . LEU B 1 48 ? 4.117 -4.379 -0.415 1 98.69 48 LEU B CA 1
ATOM 1788 C C . LEU B 1 48 ? 4.973 -3.625 0.595 1 98.69 48 LEU B C 1
ATOM 1790 O O . LEU B 1 48 ? 4.832 -2.41 0.751 1 98.69 48 LEU B O 1
ATOM 1794 N N . VAL B 1 49 ? 5.855 -4.328 1.303 1 98.12 49 VAL B N 1
ATOM 1795 C CA . VAL B 1 49 ? 6.762 -3.674 2.238 1 98.12 49 VAL B CA 1
ATOM 1796 C C . VAL B 1 49 ? 7.652 -2.682 1.491 1 98.12 49 VAL B C 1
ATOM 1798 O O . VAL B 1 49 ? 7.863 -1.559 1.956 1 98.12 49 VAL B O 1
ATOM 1801 N N . CYS B 1 50 ? 8.188 -3.096 0.319 1 98.31 50 CYS B N 1
ATOM 1802 C CA . CYS B 1 50 ? 9.023 -2.207 -0.484 1 98.31 50 CYS B CA 1
ATOM 1803 C C . CYS B 1 50 ? 8.227 -0.992 -0.952 1 98.31 50 CYS B C 1
ATOM 1805 O O . CYS B 1 50 ? 8.75 0.125 -0.966 1 98.31 50 CYS B O 1
ATOM 1807 N N . PHE B 1 51 ? 7 -1.201 -1.364 1 98.88 51 PHE B N 1
ATOM 1808 C CA . PHE B 1 51 ? 6.121 -0.108 -1.764 1 98.88 51 PHE B CA 1
ATOM 1809 C C . PHE B 1 51 ? 5.973 0.907 -0.636 1 98.88 51 PHE B C 1
ATOM 1811 O O . PHE B 1 51 ? 6.184 2.104 -0.839 1 98.88 51 PHE B O 1
ATOM 1818 N N . LEU B 1 52 ? 5.641 0.473 0.541 1 98.62 52 LEU B N 1
ATOM 1819 C CA . LEU B 1 52 ? 5.449 1.351 1.69 1 98.62 52 LEU B CA 1
ATOM 1820 C C . LEU B 1 52 ? 6.742 2.086 2.031 1 98.62 52 LEU B C 1
ATOM 1822 O O . LEU B 1 52 ? 6.723 3.287 2.312 1 98.62 52 LEU B O 1
ATOM 1826 N N . ARG B 1 53 ? 7.883 1.4 2.002 1 98.25 53 ARG B N 1
ATOM 1827 C CA . ARG B 1 53 ? 9.18 2.002 2.295 1 98.25 53 ARG B CA 1
ATOM 1828 C C . ARG B 1 53 ? 9.516 3.1 1.29 1 98.25 53 ARG B C 1
ATOM 1830 O O . ARG B 1 53 ? 9.891 4.207 1.677 1 98.25 53 ARG B O 1
ATOM 1837 N N . TYR B 1 54 ? 9.336 2.754 0.004 1 98.62 54 TYR B N 1
ATOM 1838 C CA . TYR B 1 54 ? 9.641 3.719 -1.047 1 98.62 54 TYR B CA 1
ATOM 1839 C C . TYR B 1 54 ? 8.727 4.938 -0.948 1 98.62 54 TYR B C 1
ATOM 1841 O O . TYR B 1 54 ? 9.156 6.062 -1.219 1 98.62 54 TYR B O 1
ATOM 1849 N N . LYS B 1 55 ? 7.449 4.742 -0.613 1 98.56 55 LYS B N 1
ATOM 1850 C CA . LYS B 1 55 ? 6.531 5.863 -0.464 1 98.56 55 LYS B CA 1
ATOM 1851 C C . LYS B 1 55 ? 6.961 6.781 0.676 1 98.56 55 LYS B C 1
ATOM 1853 O O . LYS B 1 55 ? 6.973 8.008 0.525 1 98.56 55 LYS B O 1
ATOM 1858 N N . ARG B 1 56 ? 7.309 6.188 1.797 1 98.38 56 ARG B N 1
ATOM 1859 C CA . ARG B 1 56 ? 7.82 7.012 2.885 1 98.38 56 ARG B CA 1
ATOM 1860 C C . ARG B 1 56 ? 9.031 7.82 2.434 1 98.38 56 ARG B C 1
ATOM 1862 O O . ARG B 1 56 ? 9.094 9.031 2.65 1 98.38 56 ARG B O 1
ATOM 1869 N N . HIS B 1 57 ? 9.969 7.156 1.819 1 98.44 57 HIS B N 1
ATOM 1870 C CA . HIS B 1 57 ? 11.219 7.793 1.426 1 98.44 57 HIS B CA 1
ATOM 1871 C C . HIS B 1 57 ? 10.977 8.891 0.397 1 98.44 57 HIS B C 1
ATOM 1873 O O . HIS B 1 57 ? 11.688 9.898 0.385 1 98.44 57 HIS B O 1
ATOM 1879 N N . TYR B 1 58 ? 10.016 8.68 -0.447 1 98.56 58 TYR B N 1
ATOM 1880 C CA . TYR B 1 58 ? 9.617 9.727 -1.385 1 98.56 58 TYR B CA 1
ATOM 1881 C C . TYR B 1 58 ? 9.234 11 -0.648 1 98.56 58 TYR B C 1
ATOM 1883 O O . TYR B 1 58 ? 9.75 12.078 -0.951 1 98.56 58 TYR B O 1
ATOM 1891 N N . PHE B 1 59 ? 8.406 10.906 0.367 1 97.88 59 PHE B N 1
ATOM 1892 C CA . PHE B 1 59 ? 7.93 12.094 1.073 1 97.88 59 PHE B CA 1
ATOM 1893 C C . PHE B 1 59 ? 9.039 12.711 1.914 1 97.88 59 PHE B C 1
ATOM 1895 O O . PHE B 1 59 ? 9.188 13.93 1.954 1 97.88 59 PHE B O 1
ATOM 1902 N N . MET B 1 60 ? 9.852 11.875 2.504 1 96.75 60 MET B N 1
ATOM 1903 C CA . MET B 1 60 ? 10.969 12.375 3.303 1 96.75 60 MET B CA 1
ATOM 1904 C C . MET B 1 60 ? 11.977 13.109 2.426 1 96.75 60 MET B C 1
ATOM 1906 O O . MET B 1 60 ? 12.43 14.195 2.773 1 96.75 60 MET B O 1
ATOM 1910 N N . ALA B 1 61 ? 12.289 12.508 1.331 1 96.31 61 ALA B N 1
ATOM 1911 C CA . ALA B 1 61 ? 13.266 13.102 0.419 1 96.31 61 ALA B CA 1
ATOM 1912 C C . ALA B 1 61 ? 12.742 14.414 -0.157 1 96.31 61 ALA B C 1
ATOM 1914 O O . ALA B 1 61 ? 13.516 15.344 -0.405 1 96.31 61 ALA B O 1
ATOM 1915 N N . THR B 1 62 ? 11.461 14.438 -0.421 1 91.88 62 THR B N 1
ATOM 1916 C CA . THR B 1 62 ? 10.844 15.68 -0.881 1 91.88 62 THR B CA 1
ATOM 1917 C C . THR B 1 62 ? 11.008 16.781 0.161 1 91.88 62 THR B C 1
ATOM 1919 O O . THR B 1 62 ? 11.32 17.922 -0.181 1 91.88 62 THR B O 1
ATOM 1922 N N . GLY B 1 63 ? 10.867 16.422 1.41 1 89.31 63 GLY B N 1
ATOM 1923 C CA . GLY B 1 63 ? 11.062 17.375 2.494 1 89.31 63 GLY B CA 1
ATOM 1924 C C . GLY B 1 63 ? 12.492 17.859 2.6 1 89.31 63 GLY B C 1
ATOM 1925 O O . GLY B 1 63 ? 12.734 19 3.027 1 89.31 63 GLY B O 1
ATOM 1926 N N . LEU B 1 64 ? 13.414 17.078 2.127 1 89.5 64 LEU B N 1
ATOM 1927 C CA . LEU B 1 64 ? 14.836 17.422 2.158 1 89.5 64 LEU B CA 1
ATOM 1928 C C . LEU B 1 64 ? 15.258 18.109 0.87 1 89.5 64 LEU B C 1
ATOM 1930 O O . LEU B 1 64 ? 16.438 18.422 0.679 1 89.5 64 LEU B O 1
ATOM 1934 N N . LYS B 1 65 ? 14.289 18.281 -0.033 1 89.38 65 LYS B N 1
ATOM 1935 C CA . LYS B 1 65 ? 14.5 18.922 -1.329 1 89.38 65 LYS B CA 1
ATOM 1936 C C . LYS B 1 65 ? 15.484 18.125 -2.182 1 89.38 65 LYS B C 1
ATOM 1938 O O . LYS B 1 65 ? 16.234 18.688 -2.975 1 89.38 65 LYS B O 1
ATOM 1943 N N . ALA B 1 66 ? 15.539 16.844 -1.869 1 93.19 66 ALA B N 1
ATOM 1944 C CA . ALA B 1 66 ? 16.312 15.93 -2.707 1 93.19 66 ALA B CA 1
ATOM 1945 C C . ALA B 1 66 ? 15.469 15.414 -3.875 1 93.19 66 ALA B C 1
ATOM 1947 O O . ALA B 1 66 ? 15.078 14.25 -3.898 1 93.19 66 ALA B O 1
ATOM 1948 N N . SER B 1 67 ? 15.336 16.188 -4.895 1 93.69 67 SER B N 1
ATOM 1949 C CA . SER B 1 67 ? 14.312 16 -5.918 1 93.69 67 SER B CA 1
ATOM 1950 C C . SER B 1 67 ? 14.617 14.789 -6.789 1 93.69 67 SER B C 1
ATOM 1952 O O . SER B 1 67 ? 13.711 14.055 -7.184 1 93.69 67 SER B O 1
ATOM 1954 N N . ILE B 1 68 ? 15.859 14.609 -7.137 1 93.56 68 ILE B N 1
ATOM 1955 C CA . ILE B 1 68 ? 16.219 13.5 -8.008 1 93.56 68 ILE B CA 1
ATOM 1956 C C . ILE B 1 68 ? 15.938 12.172 -7.297 1 93.56 68 ILE B C 1
ATOM 1958 O O . ILE B 1 68 ? 15.289 11.289 -7.859 1 93.56 68 ILE B O 1
ATOM 1962 N N . ALA B 1 69 ? 16.344 12.016 -6.094 1 96.44 69 ALA B N 1
ATOM 1963 C CA . ALA B 1 69 ? 16.094 10.812 -5.316 1 96.44 69 ALA B CA 1
ATOM 1964 C C . ALA B 1 69 ? 14.602 10.609 -5.082 1 96.44 69 ALA B C 1
ATOM 1966 O O . ALA B 1 69 ? 14.086 9.492 -5.188 1 96.44 69 ALA B O 1
ATOM 1967 N N . ALA B 1 70 ? 13.93 11.719 -4.766 1 97.75 70 ALA B N 1
ATOM 1968 C CA . ALA B 1 70 ? 12.492 11.641 -4.531 1 97.75 70 ALA B CA 1
ATOM 1969 C C . ALA B 1 70 ? 11.766 11.094 -5.758 1 97.75 70 ALA B C 1
ATOM 1971 O O . ALA B 1 70 ? 10.891 10.227 -5.633 1 97.75 70 ALA B O 1
ATOM 1972 N N . ALA B 1 71 ? 12.125 11.578 -6.922 1 97.88 71 ALA B N 1
ATOM 1973 C CA . ALA B 1 71 ? 11.492 11.117 -8.156 1 97.88 71 ALA B CA 1
ATOM 1974 C C . ALA B 1 71 ? 11.758 9.625 -8.383 1 97.88 71 ALA B C 1
ATOM 1976 O O . ALA B 1 71 ? 10.859 8.891 -8.805 1 97.88 71 ALA B O 1
ATOM 1977 N N . GLU B 1 72 ? 12.984 9.195 -8.109 1 97.88 72 GLU B N 1
ATOM 1978 C CA . GLU B 1 72 ? 13.328 7.785 -8.25 1 97.88 72 GLU B CA 1
ATOM 1979 C C . GLU B 1 72 ? 12.555 6.926 -7.254 1 97.88 72 GLU B C 1
ATOM 1981 O O . GLU B 1 72 ? 12.07 5.848 -7.605 1 97.88 72 GLU B O 1
ATOM 1986 N N . PHE B 1 73 ? 12.453 7.391 -6.012 1 98.69 73 PHE B N 1
ATOM 1987 C CA . PHE B 1 73 ? 11.711 6.66 -4.992 1 98.69 73 PHE B CA 1
ATOM 1988 C C . PHE B 1 73 ? 10.25 6.484 -5.402 1 98.69 73 PHE B C 1
ATOM 1990 O O . PHE B 1 73 ? 9.688 5.398 -5.258 1 98.69 73 PHE B O 1
ATOM 1997 N N . LEU B 1 74 ? 9.641 7.535 -5.906 1 98.62 74 LEU B N 1
ATOM 1998 C CA . LEU B 1 74 ? 8.242 7.465 -6.324 1 98.62 74 LEU B CA 1
ATOM 1999 C C . LEU B 1 74 ? 8.07 6.488 -7.48 1 98.62 74 LEU B C 1
ATOM 2001 O O . LEU B 1 74 ? 7.129 5.691 -7.492 1 98.62 74 LEU B O 1
ATOM 2005 N N . GLU B 1 75 ? 8.945 6.551 -8.453 1 98.62 75 GLU B N 1
ATOM 2006 C CA . GLU B 1 75 ? 8.906 5.625 -9.578 1 98.62 75 GLU B CA 1
ATOM 2007 C C . GLU B 1 75 ? 8.992 4.176 -9.102 1 98.62 75 GLU B C 1
ATOM 2009 O O . GLU B 1 75 ? 8.203 3.33 -9.531 1 98.62 75 GLU B O 1
ATOM 2014 N N . HIS B 1 76 ? 9.93 3.906 -8.242 1 98.75 76 HIS B N 1
ATOM 2015 C CA . HIS B 1 76 ? 10.109 2.553 -7.727 1 98.75 76 HIS B CA 1
ATOM 2016 C C . HIS B 1 76 ? 8.898 2.117 -6.906 1 98.75 76 HIS B C 1
ATOM 2018 O O . HIS B 1 76 ? 8.469 0.963 -6.988 1 98.75 76 HIS B O 1
ATOM 2024 N N . ALA B 1 77 ? 8.328 3.02 -6.109 1 98.75 77 ALA B N 1
ATOM 2025 C CA . ALA B 1 77 ? 7.121 2.688 -5.355 1 98.75 77 ALA B CA 1
ATOM 2026 C C . ALA B 1 77 ? 6.004 2.213 -6.281 1 98.75 77 ALA B C 1
ATOM 2028 O O . ALA B 1 77 ? 5.371 1.187 -6.023 1 98.75 77 ALA B O 1
ATOM 2029 N N . ASN B 1 78 ? 5.781 2.945 -7.316 1 98.56 78 ASN B N 1
ATOM 2030 C CA . ASN B 1 78 ? 4.75 2.586 -8.281 1 98.56 78 ASN B CA 1
ATOM 2031 C C . ASN B 1 78 ? 5.02 1.225 -8.914 1 98.56 78 ASN B C 1
ATOM 2033 O O . ASN B 1 78 ? 4.102 0.419 -9.078 1 98.56 78 ASN B O 1
ATOM 2037 N N . GLN B 1 79 ? 6.238 0.984 -9.242 1 98.81 79 GLN B N 1
ATOM 2038 C CA . GLN B 1 79 ? 6.602 -0.285 -9.867 1 98.81 79 GLN B CA 1
ATOM 2039 C C . GLN B 1 79 ? 6.473 -1.438 -8.875 1 98.81 79 GLN B C 1
ATOM 2041 O O . GLN B 1 79 ? 6.059 -2.537 -9.242 1 98.81 79 GLN B O 1
ATOM 2046 N N . GLU B 1 80 ? 6.863 -1.239 -7.625 1 98.81 80 GLU B N 1
ATOM 2047 C CA . GLU B 1 80 ? 6.656 -2.27 -6.609 1 98.81 80 GLU B CA 1
ATOM 2048 C C . GLU B 1 80 ? 5.18 -2.631 -6.484 1 98.81 80 GLU B C 1
ATOM 2050 O O . GLU B 1 80 ? 4.836 -3.797 -6.285 1 98.81 80 GLU B O 1
ATOM 2055 N N . MET B 1 81 ? 4.27 -1.652 -6.543 1 98.69 81 MET B N 1
ATOM 2056 C CA . MET B 1 81 ? 2.84 -1.938 -6.477 1 98.69 81 MET B CA 1
ATOM 2057 C C . MET B 1 81 ? 2.387 -2.742 -7.688 1 98.69 81 MET B C 1
ATOM 2059 O O . MET B 1 81 ? 1.541 -3.631 -7.57 1 98.69 81 MET B O 1
ATOM 2063 N N . GLN B 1 82 ? 2.916 -2.438 -8.828 1 98.56 82 GLN B N 1
A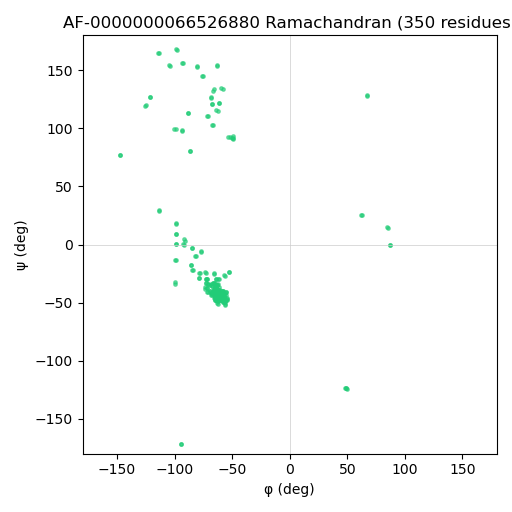TOM 2064 C CA . GLN B 1 82 ? 2.619 -3.23 -10.016 1 98.56 82 GLN B CA 1
ATOM 2065 C C . GLN B 1 82 ? 3.072 -4.676 -9.844 1 98.56 82 GLN B C 1
ATOM 2067 O O . GLN B 1 82 ? 2.373 -5.605 -10.25 1 98.56 82 GLN B O 1
ATOM 2072 N N . HIS B 1 83 ? 4.301 -4.867 -9.258 1 98.88 83 HIS B N 1
ATOM 2073 C CA . HIS B 1 83 ? 4.762 -6.219 -8.945 1 98.88 83 HIS B CA 1
ATOM 2074 C C . HIS B 1 83 ? 3.779 -6.938 -8.031 1 98.88 83 HIS B C 1
ATOM 2076 O O . HIS B 1 83 ? 3.424 -8.094 -8.273 1 98.88 83 HIS B O 1
ATOM 2082 N N . ALA B 1 84 ? 3.361 -6.234 -7.008 1 98.81 84 ALA B N 1
ATOM 2083 C CA . ALA B 1 84 ? 2.4 -6.797 -6.062 1 98.81 84 ALA B CA 1
ATOM 2084 C C . ALA B 1 84 ? 1.121 -7.23 -6.773 1 98.81 84 ALA B C 1
ATOM 2086 O O . ALA B 1 84 ? 0.586 -8.305 -6.504 1 98.81 84 ALA B O 1
ATOM 2087 N N . ASP B 1 85 ? 0.646 -6.426 -7.672 1 98.62 85 ASP B N 1
ATOM 2088 C CA . ASP B 1 85 ? -0.571 -6.73 -8.414 1 98.62 85 ASP B CA 1
ATOM 2089 C C . ASP B 1 85 ? -0.393 -7.988 -9.266 1 98.62 85 ASP B C 1
ATOM 2091 O O . ASP B 1 85 ? -1.284 -8.844 -9.32 1 98.62 85 ASP B O 1
ATOM 2095 N N . GLN B 1 86 ? 0.743 -8.117 -9.922 1 98.62 86 GLN B N 1
ATOM 2096 C CA . GLN B 1 86 ? 1.03 -9.289 -10.734 1 98.62 86 GLN B CA 1
ATOM 2097 C C . GLN B 1 86 ? 1.029 -10.562 -9.891 1 98.62 86 GLN B C 1
ATOM 2099 O O . GLN B 1 86 ? 0.478 -11.586 -10.297 1 98.62 86 GLN B O 1
ATOM 2104 N N . LEU B 1 87 ? 1.654 -10.469 -8.758 1 98.81 87 LEU B N 1
ATOM 2105 C CA . LEU B 1 87 ? 1.748 -11.609 -7.863 1 98.81 87 LEU B CA 1
ATOM 2106 C C . LEU B 1 87 ? 0.372 -12.008 -7.34 1 98.81 87 LEU B C 1
ATOM 2108 O O . LEU B 1 87 ? 0.037 -13.195 -7.293 1 98.81 87 LEU B O 1
ATOM 2112 N N . ALA B 1 88 ? -0.429 -11.023 -6.984 1 98.69 88 ALA B N 1
ATOM 2113 C CA . ALA B 1 88 ? -1.776 -11.281 -6.484 1 98.69 88 ALA B CA 1
ATOM 2114 C C . ALA B 1 88 ? -2.635 -11.961 -7.547 1 98.69 88 ALA B C 1
ATOM 2116 O O . ALA B 1 88 ? -3.387 -12.891 -7.246 1 98.69 88 ALA B O 1
ATOM 2117 N N . GLU B 1 89 ? -2.486 -11.508 -8.75 1 97.62 89 GLU B N 1
ATOM 2118 C CA . GLU B 1 89 ? -3.227 -12.109 -9.859 1 97.62 89 GLU B CA 1
ATOM 2119 C C . GLU B 1 89 ? -2.848 -13.578 -10.039 1 97.62 89 GLU B C 1
ATOM 2121 O O . GLU B 1 89 ? -3.717 -14.43 -10.25 1 97.62 89 GLU B O 1
ATOM 2126 N N . ARG B 1 90 ? -1.576 -13.875 -9.969 1 98.19 90 ARG B N 1
ATOM 2127 C CA . ARG B 1 90 ? -1.126 -15.25 -10.141 1 98.19 90 ARG B CA 1
ATOM 2128 C C . ARG B 1 90 ? -1.633 -16.141 -9.008 1 98.19 90 ARG B C 1
ATOM 2130 O O . ARG B 1 90 ? -2.029 -17.281 -9.234 1 98.19 90 ARG B O 1
ATOM 2137 N N . ILE B 1 91 ? -1.597 -15.633 -7.801 1 98 91 ILE B N 1
ATOM 2138 C CA . ILE B 1 91 ? -2.119 -16.359 -6.648 1 98 91 ILE B CA 1
ATOM 2139 C C . ILE B 1 91 ? -3.572 -16.75 -6.902 1 98 91 ILE B C 1
ATOM 2141 O O . ILE B 1 91 ? -3.955 -17.906 -6.688 1 98 91 ILE B O 1
ATOM 2145 N N . MET B 1 92 ? -4.379 -15.836 -7.449 1 96.25 92 MET B N 1
ATOM 2146 C CA . MET B 1 92 ? -5.777 -16.109 -7.758 1 96.25 92 MET B CA 1
ATOM 2147 C C . MET B 1 92 ? -5.902 -17.188 -8.836 1 96.25 92 MET B C 1
ATOM 2149 O O . MET B 1 92 ? -6.723 -18.094 -8.719 1 96.25 92 MET B O 1
ATOM 2153 N N . GLN B 1 93 ? -5.09 -17.094 -9.82 1 95.06 93 GLN B N 1
ATOM 2154 C CA . GLN B 1 93 ? -5.141 -18.031 -10.93 1 95.06 93 GLN B CA 1
ATOM 2155 C C . GLN B 1 93 ? -4.855 -19.469 -10.461 1 95.06 93 GLN B C 1
ATOM 2157 O O . GLN B 1 93 ? -5.387 -20.422 -11.016 1 95.06 93 GLN B O 1
ATOM 2162 N N . LEU B 1 94 ? -4.066 -19.562 -9.422 1 95.69 94 LEU B N 1
ATOM 2163 C CA . LEU B 1 94 ? -3.672 -20.875 -8.914 1 95.69 94 LEU B CA 1
ATOM 2164 C C . LEU B 1 94 ? -4.641 -21.359 -7.836 1 95.69 94 LEU B C 1
ATOM 2166 O O . LEU B 1 94 ? -4.418 -22.406 -7.215 1 95.69 94 LEU B O 1
ATOM 2170 N N . GLY B 1 95 ? -5.66 -20.609 -7.617 1 94.25 95 GLY B N 1
ATOM 2171 C CA . GLY B 1 95 ? -6.707 -21 -6.688 1 94.25 95 GLY B CA 1
ATOM 2172 C C . GLY B 1 95 ? -6.395 -20.641 -5.25 1 94.25 95 GLY B C 1
ATOM 2173 O O . GLY B 1 95 ? -7.012 -21.172 -4.324 1 94.25 95 GLY B O 1
ATOM 2174 N N . GLY B 1 96 ? -5.375 -19.75 -5.082 1 96 96 GLY B N 1
ATOM 2175 C CA . GLY B 1 96 ? -5.051 -19.281 -3.746 1 96 96 GLY B CA 1
ATOM 2176 C C . GLY B 1 96 ? -5.73 -17.969 -3.396 1 96 96 GLY B C 1
ATOM 2177 O O . GLY B 1 96 ? -6.656 -17.531 -4.09 1 96 96 GLY B O 1
ATOM 2178 N N . GLU B 1 97 ? -5.336 -17.406 -2.268 1 96.44 97 GLU B N 1
ATOM 2179 C CA . GLU B 1 97 ? -5.805 -16.109 -1.784 1 96.44 97 GLU B CA 1
ATOM 2180 C C . GLU B 1 97 ? -4.637 -15.172 -1.501 1 96.44 97 GLU B C 1
ATOM 2182 O O . GLU B 1 97 ? -3.756 -15.492 -0.7 1 96.44 97 GLU B O 1
ATOM 2187 N N . PRO B 1 98 ? -4.641 -14.023 -2.238 1 98.19 98 PRO B N 1
ATOM 2188 C CA . PRO B 1 98 ? -3.568 -13.078 -1.928 1 98.19 98 PRO B CA 1
ATOM 2189 C C . PRO B 1 98 ? -3.688 -12.492 -0.522 1 98.19 98 PRO B C 1
ATOM 2191 O O . PRO B 1 98 ? -4.777 -12.086 -0.109 1 98.19 98 PRO B O 1
ATOM 2194 N N . ASP B 1 99 ? -2.607 -12.445 0.245 1 97.81 99 ASP B N 1
ATOM 2195 C CA . ASP B 1 99 ? -2.6 -11.984 1.629 1 97.81 99 ASP B CA 1
ATOM 2196 C C . ASP B 1 99 ? -2.092 -10.547 1.724 1 97.81 99 ASP B C 1
ATOM 2198 O O . ASP B 1 99 ? -0.883 -10.312 1.742 1 97.81 99 ASP B O 1
ATOM 2202 N N . PHE B 1 100 ? -2.99 -9.609 1.829 1 98.19 100 PHE B N 1
ATOM 2203 C CA . PHE B 1 100 ? -2.68 -8.188 1.931 1 98.19 100 PHE B CA 1
ATOM 2204 C C . PHE B 1 100 ? -2.73 -7.727 3.381 1 98.19 100 PHE B C 1
ATOM 2206 O O . PHE B 1 100 ? -2.713 -6.523 3.654 1 98.19 100 PHE B O 1
ATOM 2213 N N . ASN B 1 101 ? -2.852 -8.641 4.328 1 96.81 101 ASN B N 1
ATOM 2214 C CA . ASN B 1 101 ? -2.975 -8.305 5.742 1 96.81 101 ASN B CA 1
ATOM 2215 C C . ASN B 1 101 ? -1.742 -7.559 6.25 1 96.81 101 ASN B C 1
ATOM 2217 O O . ASN B 1 101 ? -0.621 -8.062 6.137 1 96.81 101 ASN B O 1
ATOM 2221 N N . PRO B 1 102 ? -1.974 -6.332 6.785 1 96.62 102 PRO B N 1
ATOM 2222 C CA . PRO B 1 102 ? -0.798 -5.637 7.312 1 96.62 102 PRO B CA 1
ATOM 2223 C C . PRO B 1 102 ? -0.17 -6.359 8.5 1 96.62 102 PRO B C 1
ATOM 2225 O O . PRO B 1 102 ? 1.036 -6.242 8.734 1 96.62 102 PRO B O 1
ATOM 2228 N N . ARG B 1 103 ? -1.003 -7.074 9.266 1 93.31 103 ARG B N 1
ATOM 2229 C CA . ARG B 1 103 ? -0.438 -7.883 10.336 1 93.31 103 ARG B CA 1
ATOM 2230 C C . ARG B 1 103 ? 0.39 -9.031 9.781 1 93.31 103 ARG B C 1
ATOM 2232 O O . ARG B 1 103 ? -0.098 -9.82 8.961 1 93.31 103 ARG B O 1
ATOM 2239 N N . GLY B 1 104 ? 1.655 -9.047 10.148 1 92.06 104 GLY B N 1
ATOM 2240 C CA . GLY B 1 104 ? 2.539 -10.109 9.688 1 92.06 104 GLY B CA 1
ATOM 2241 C C . GLY B 1 104 ? 3.18 -9.812 8.344 1 92.06 104 GLY B C 1
ATOM 2242 O O . GLY B 1 104 ? 3.908 -10.641 7.801 1 92.06 104 GLY B O 1
ATOM 2243 N N . LEU B 1 105 ? 2.816 -8.664 7.848 1 95.44 105 LEU B N 1
ATOM 2244 C CA . LEU B 1 105 ? 3.334 -8.297 6.531 1 95.44 105 LEU B CA 1
ATOM 2245 C C . LEU B 1 105 ? 4.859 -8.312 6.527 1 95.44 105 LEU B C 1
ATOM 2247 O O . LEU B 1 105 ? 5.473 -8.906 5.641 1 95.44 105 LEU B O 1
ATOM 2251 N N . GLU B 1 106 ? 5.504 -7.734 7.492 1 92.5 106 GLU B N 1
ATOM 2252 C CA . GLU B 1 106 ? 6.961 -7.695 7.57 1 92.5 106 GLU B CA 1
ATOM 2253 C C . GLU B 1 106 ? 7.539 -9.078 7.84 1 92.5 106 GLU B C 1
ATOM 2255 O O . GLU B 1 106 ? 8.594 -9.43 7.316 1 92.5 106 GLU B O 1
ATOM 2260 N N . GLU B 1 107 ? 6.859 -9.867 8.586 1 91.75 107 GLU B N 1
ATOM 2261 C CA . GLU B 1 107 ? 7.316 -11.211 8.914 1 91.75 107 GLU B CA 1
ATOM 2262 C C . GLU B 1 107 ? 7.332 -12.102 7.676 1 91.75 107 GLU B C 1
ATOM 2264 O O . GLU B 1 107 ? 8.195 -12.977 7.543 1 91.75 107 GLU B O 1
ATOM 2269 N N . ARG B 1 108 ? 6.43 -11.859 6.816 1 95.31 108 ARG B N 1
ATOM 2270 C CA . ARG B 1 108 ? 6.328 -12.672 5.605 1 95.31 108 ARG B CA 1
ATOM 2271 C C . ARG B 1 108 ? 7.273 -12.148 4.523 1 95.31 108 ARG B C 1
ATOM 2273 O O . ARG B 1 108 ? 7.578 -12.867 3.564 1 95.31 108 ARG B O 1
ATOM 2280 N N . SER B 1 109 ? 7.672 -10.914 4.609 1 95.94 109 SER B N 1
ATOM 2281 C CA . SER B 1 109 ? 8.5 -10.25 3.607 1 95.94 109 SER B CA 1
ATOM 2282 C C . SER B 1 109 ? 9.953 -10.719 3.697 1 95.94 109 SER B C 1
ATOM 2284 O O . SER B 1 109 ? 10.469 -10.945 4.793 1 95.94 109 SER B O 1
ATOM 2286 N N . HIS B 1 110 ? 10.609 -10.805 2.541 1 93.31 110 HIS B N 1
ATOM 2287 C CA . HIS B 1 110 ? 12.047 -11.078 2.512 1 93.31 110 HIS B CA 1
ATOM 2288 C C . HIS B 1 110 ? 12.844 -9.883 3.014 1 93.31 110 HIS B C 1
ATOM 2290 O O . HIS B 1 110 ? 13.922 -10.047 3.582 1 93.31 110 HIS B O 1
ATOM 2296 N N . ALA B 1 111 ? 12.328 -8.727 2.719 1 88.88 111 ALA B N 1
ATOM 2297 C CA . ALA B 1 111 ? 13.031 -7.488 3.059 1 88.88 111 ALA B CA 1
ATOM 2298 C C . ALA B 1 111 ? 12.391 -6.809 4.266 1 88.88 111 ALA B C 1
ATOM 2300 O O . ALA B 1 111 ? 11.18 -6.93 4.488 1 88.88 111 ALA B O 1
ATOM 2301 N N . GLU B 1 112 ? 13.164 -6.051 4.965 1 90.81 112 GLU B N 1
ATOM 2302 C CA . GLU B 1 112 ? 12.688 -5.344 6.148 1 90.81 112 GLU B CA 1
ATOM 2303 C C . GLU B 1 112 ? 12.211 -3.938 5.797 1 90.81 112 GLU B C 1
ATOM 2305 O O . GLU B 1 112 ? 12.578 -3.398 4.75 1 90.81 112 GLU B O 1
ATOM 2310 N N . TYR B 1 113 ? 11.352 -3.396 6.605 1 96.25 113 TYR B N 1
ATOM 2311 C CA . TYR B 1 113 ? 11.016 -1.979 6.574 1 96.25 113 TYR B CA 1
ATOM 2312 C C . TYR B 1 113 ? 11.953 -1.173 7.465 1 96.25 113 TYR B C 1
ATOM 2314 O O . TYR B 1 113 ? 11.969 -1.354 8.688 1 96.25 113 TYR B O 1
ATOM 2322 N N . VAL B 1 114 ? 12.734 -0.361 6.895 1 93.12 114 VAL B N 1
ATOM 2323 C CA . VAL B 1 114 ? 13.625 0.53 7.629 1 93.12 114 VAL B CA 1
ATOM 2324 C C . VAL B 1 114 ? 13.32 1.981 7.27 1 93.12 114 VAL B C 1
ATOM 2326 O O . VAL B 1 114 ? 13.312 2.346 6.09 1 93.12 114 VAL B O 1
ATOM 2329 N N . GLU B 1 115 ? 13.102 2.799 8.195 1 93.62 115 GLU B N 1
ATOM 2330 C CA . GLU B 1 115 ? 12.617 4.164 7.996 1 93.62 115 GLU B CA 1
ATOM 2331 C C . GLU B 1 115 ? 13.68 5.031 7.32 1 93.62 115 GLU B C 1
ATOM 2333 O O . GLU B 1 115 ? 13.359 5.82 6.43 1 93.62 115 GLU B O 1
ATOM 2338 N N . GLY B 1 116 ? 14.938 4.867 7.75 1 91.06 116 GLY B N 1
ATOM 2339 C CA . GLY B 1 116 ? 15.984 5.746 7.266 1 91.06 116 GLY B CA 1
ATOM 2340 C C . GLY B 1 116 ? 15.828 7.18 7.73 1 91.06 116 GLY B C 1
ATOM 2341 O O . GLY B 1 116 ? 14.75 7.773 7.578 1 91.06 116 GLY B O 1
ATOM 2342 N N . LYS B 1 117 ? 16.812 7.816 8.32 1 90.56 117 LYS B N 1
ATOM 2343 C CA . LYS B 1 117 ? 16.734 9.164 8.875 1 90.56 117 LYS B CA 1
ATOM 2344 C C . LYS B 1 117 ? 17.344 10.188 7.91 1 90.56 117 LYS B C 1
ATOM 2346 O O . LYS B 1 117 ? 16.891 11.336 7.859 1 90.56 117 LYS B O 1
ATOM 2351 N N . THR B 1 118 ? 18.328 9.812 7.176 1 95.5 118 THR B N 1
ATOM 2352 C CA . THR B 1 118 ? 18.984 10.664 6.188 1 95.5 118 THR B CA 1
ATOM 2353 C C . THR B 1 118 ? 18.75 10.125 4.777 1 95.5 118 THR B C 1
ATOM 2355 O O . THR B 1 118 ? 18.359 8.969 4.605 1 95.5 118 THR B O 1
ATOM 2358 N N . LEU B 1 119 ? 19.047 11.023 3.797 1 96.81 119 LEU B N 1
ATOM 2359 C CA . LEU B 1 119 ? 18.938 10.578 2.412 1 96.81 119 LEU B CA 1
ATOM 2360 C C . LEU B 1 119 ? 19.859 9.383 2.156 1 96.81 119 LEU B C 1
ATOM 2362 O O . LEU B 1 119 ? 19.453 8.414 1.501 1 96.81 119 LEU B O 1
ATOM 2366 N N . LYS B 1 120 ? 21.062 9.453 2.639 1 97 120 LYS B N 1
ATOM 2367 C CA . LYS B 1 120 ? 22 8.344 2.471 1 97 120 LYS B CA 1
ATOM 2368 C C . LYS B 1 120 ? 21.469 7.07 3.111 1 97 120 LYS B C 1
ATOM 2370 O O . LYS B 1 120 ? 21.578 5.988 2.531 1 97 120 LYS B O 1
ATOM 2375 N N . ASP B 1 121 ? 20.859 7.137 4.305 1 97 121 ASP B N 1
ATOM 2376 C CA . ASP B 1 121 ? 20.234 5.984 4.949 1 97 121 ASP B CA 1
ATOM 2377 C C . ASP B 1 121 ? 19.141 5.387 4.062 1 97 121 ASP B C 1
ATOM 2379 O O . ASP B 1 121 ? 19.062 4.168 3.895 1 97 121 ASP B O 1
ATOM 2383 N N . MET B 1 122 ? 18.281 6.281 3.555 1 97.94 122 MET B N 1
ATOM 2384 C CA . MET B 1 122 ? 17.156 5.84 2.74 1 97.94 122 MET B CA 1
ATOM 2385 C C . MET B 1 122 ? 17.641 5.078 1.51 1 97.94 122 MET B C 1
ATOM 2387 O O . MET B 1 122 ? 17.141 3.986 1.218 1 97.94 122 MET B O 1
ATOM 2391 N N . VAL B 1 123 ? 18.609 5.621 0.803 1 97.88 123 VAL B N 1
ATOM 2392 C CA . VAL B 1 123 ? 19.125 5.012 -0.415 1 97.88 123 VAL B CA 1
ATOM 2393 C C . VAL B 1 123 ? 19.812 3.689 -0.076 1 97.88 123 VAL B C 1
ATOM 2395 O O . VAL B 1 123 ? 19.609 2.686 -0.764 1 97.88 123 VAL B O 1
ATOM 2398 N N . THR B 1 124 ? 20.547 3.664 0.968 1 97.06 124 THR B N 1
ATOM 2399 C CA . THR B 1 124 ? 21.266 2.461 1.39 1 97.06 124 THR B CA 1
ATOM 2400 C C . THR B 1 124 ? 20.281 1.349 1.745 1 97.06 124 THR B C 1
ATOM 2402 O O . THR B 1 124 ? 20.438 0.207 1.31 1 97.06 124 THR B O 1
ATOM 2405 N N . GLU B 1 125 ? 19.297 1.669 2.518 1 96.62 125 GLU B N 1
ATOM 2406 C CA . GLU B 1 125 ? 18.312 0.678 2.939 1 96.62 125 GLU B CA 1
ATOM 2407 C C . GLU B 1 125 ? 17.531 0.131 1.745 1 96.62 125 GLU B C 1
ATOM 2409 O O . GLU B 1 125 ? 17.219 -1.062 1.693 1 96.62 125 GLU B O 1
ATOM 2414 N N . ASN B 1 126 ? 17.172 1.019 0.817 1 98.12 126 ASN B N 1
ATOM 2415 C CA . ASN B 1 126 ? 16.5 0.552 -0.392 1 98.12 126 ASN B CA 1
ATOM 2416 C C . ASN B 1 126 ? 17.406 -0.368 -1.212 1 98.12 126 ASN B C 1
ATOM 2418 O O . ASN B 1 126 ? 16.938 -1.376 -1.751 1 98.12 126 ASN B O 1
ATOM 2422 N N . LEU B 1 127 ? 18.688 -0.053 -1.32 1 97.19 127 LEU B N 1
ATOM 2423 C CA . LEU B 1 127 ? 19.625 -0.904 -2.043 1 97.19 127 LEU B CA 1
ATOM 2424 C C . LEU B 1 127 ? 19.719 -2.281 -1.395 1 97.19 127 LEU B C 1
ATOM 2426 O O . LEU B 1 127 ? 19.656 -3.303 -2.084 1 97.19 127 LEU B O 1
ATOM 2430 N N . ILE B 1 128 ? 19.812 -2.324 -0.096 1 95.25 128 ILE B N 1
ATOM 2431 C CA . ILE B 1 128 ? 19.875 -3.576 0.648 1 95.25 128 ILE B CA 1
ATOM 2432 C C . ILE B 1 128 ? 18.609 -4.395 0.389 1 95.25 128 ILE B C 1
ATOM 2434 O O . ILE B 1 128 ? 18.688 -5.586 0.078 1 95.25 128 ILE B O 1
ATOM 2438 N N . ALA B 1 129 ? 17.484 -3.771 0.49 1 95.69 129 ALA B N 1
ATOM 2439 C CA . ALA B 1 129 ? 16.203 -4.449 0.281 1 95.69 129 ALA B CA 1
ATOM 2440 C C . ALA B 1 129 ? 16.109 -5.023 -1.131 1 95.69 129 ALA B C 1
ATOM 2442 O O . ALA B 1 129 ? 15.648 -6.152 -1.32 1 95.69 129 ALA B O 1
ATOM 2443 N N . GLU B 1 130 ? 16.547 -4.223 -2.139 1 97.06 130 GLU B N 1
ATOM 2444 C CA . GLU B 1 130 ? 16.516 -4.703 -3.516 1 97.06 130 GLU B CA 1
ATOM 2445 C C . GLU B 1 130 ? 17.422 -5.922 -3.693 1 97.06 130 GLU B C 1
ATOM 2447 O O . GLU B 1 130 ? 17.062 -6.871 -4.395 1 97.06 130 GLU B O 1
ATOM 2452 N N . ARG B 1 131 ? 18.562 -5.91 -3.115 1 95.56 131 ARG B N 1
ATOM 2453 C CA . ARG B 1 131 ? 19.5 -7.027 -3.24 1 95.56 131 ARG B CA 1
ATOM 2454 C C . ARG B 1 131 ? 18.938 -8.289 -2.6 1 95.56 131 ARG B C 1
ATOM 2456 O O . ARG B 1 131 ? 19.109 -9.391 -3.121 1 95.56 131 ARG B O 1
ATOM 2463 N N . ILE B 1 132 ? 18.234 -8.117 -1.491 1 94.5 132 ILE B N 1
ATOM 2464 C CA . ILE B 1 132 ? 17.562 -9.234 -0.836 1 94.5 132 ILE B CA 1
ATOM 2465 C C . ILE B 1 132 ? 16.484 -9.805 -1.748 1 94.5 132 ILE B C 1
ATOM 2467 O O . ILE B 1 132 ? 16.375 -11.016 -1.927 1 94.5 132 ILE B O 1
ATOM 2471 N N . ALA B 1 133 ? 15.672 -8.922 -2.346 1 95.56 133 ALA B N 1
ATOM 2472 C CA . ALA B 1 133 ? 14.648 -9.359 -3.289 1 95.56 133 ALA B CA 1
ATOM 2473 C C . ALA B 1 133 ? 15.266 -10.086 -4.477 1 95.56 133 ALA B C 1
ATOM 2475 O O . ALA B 1 133 ? 14.781 -11.141 -4.887 1 95.56 133 ALA B O 1
ATOM 2476 N N . ILE B 1 134 ? 16.328 -9.539 -4.992 1 95.38 134 ILE B N 1
ATOM 2477 C CA . ILE B 1 134 ? 17.016 -10.109 -6.145 1 95.38 134 ILE B CA 1
ATOM 2478 C C . ILE B 1 134 ? 17.453 -11.539 -5.828 1 95.38 134 ILE B C 1
ATOM 2480 O O . ILE B 1 134 ? 17.156 -12.469 -6.578 1 95.38 134 ILE B O 1
ATOM 2484 N N . ASP B 1 135 ? 18.094 -11.773 -4.73 1 95.06 135 ASP B N 1
ATOM 2485 C CA . ASP B 1 135 ? 18.594 -13.094 -4.363 1 95.06 135 ASP B CA 1
ATOM 2486 C C . ASP B 1 135 ? 17.438 -14.062 -4.125 1 95.06 135 ASP B C 1
ATOM 2488 O O . ASP B 1 135 ? 17.469 -15.219 -4.559 1 95.06 135 ASP B O 1
ATOM 2492 N N . SER B 1 136 ? 16.438 -13.57 -3.447 1 95.62 136 SER B N 1
ATOM 2493 C CA . SER B 1 136 ? 15.266 -14.391 -3.164 1 95.62 136 SER B CA 1
ATOM 2494 C C . SER B 1 136 ? 14.586 -14.844 -4.453 1 95.62 136 SER B C 1
ATOM 2496 O O . SER B 1 136 ? 14.242 -16.016 -4.594 1 95.62 136 SER B O 1
ATOM 2498 N N . TYR B 1 137 ? 14.422 -13.914 -5.406 1 97.62 137 TYR B N 1
ATOM 2499 C CA . TYR B 1 137 ? 13.695 -14.227 -6.633 1 97.62 137 TYR B CA 1
ATOM 2500 C C . TYR B 1 137 ? 14.516 -15.133 -7.543 1 97.62 137 TYR B C 1
ATOM 2502 O O . TYR B 1 137 ? 13.969 -15.977 -8.258 1 97.62 137 TYR B O 1
ATOM 2510 N N . ARG B 1 138 ? 15.828 -15.031 -7.477 1 95.31 138 ARG B N 1
ATOM 2511 C CA . ARG B 1 138 ? 16.672 -15.961 -8.211 1 95.31 138 ARG B CA 1
ATOM 2512 C C . ARG B 1 138 ? 16.484 -17.391 -7.703 1 95.31 138 ARG B C 1
ATOM 2514 O O . ARG B 1 138 ? 16.391 -18.328 -8.5 1 95.31 138 ARG B O 1
ATOM 2521 N N . GLU B 1 139 ? 16.391 -17.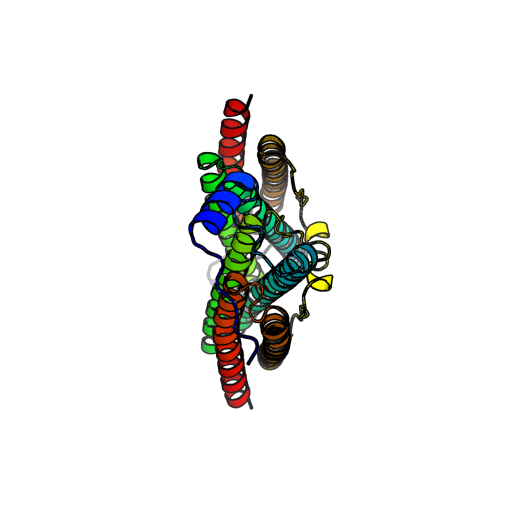562 -6.398 1 96 139 GLU B N 1
ATOM 2522 C CA . GLU B 1 139 ? 16.172 -18.875 -5.809 1 96 139 GLU B CA 1
ATOM 2523 C C . GLU B 1 139 ? 14.789 -19.422 -6.172 1 96 139 GLU B C 1
ATOM 2525 O O . GLU B 1 139 ? 14.648 -20.625 -6.465 1 96 139 GLU B O 1
ATOM 2530 N N . ILE B 1 140 ? 13.82 -18.562 -6.164 1 96.69 140 ILE B N 1
ATOM 2531 C CA . ILE B 1 140 ? 12.469 -18.984 -6.492 1 96.69 140 ILE B CA 1
ATOM 2532 C C . ILE B 1 140 ? 12.406 -19.438 -7.953 1 96.69 140 ILE B C 1
ATOM 2534 O O . ILE B 1 140 ? 11.797 -20.453 -8.273 1 96.69 140 ILE B O 1
ATOM 2538 N N . ILE B 1 141 ? 13.047 -18.641 -8.82 1 97.5 141 ILE B N 1
ATOM 2539 C CA . ILE B 1 141 ? 13.086 -18.969 -10.242 1 97.5 141 ILE B CA 1
ATOM 2540 C C . ILE B 1 141 ? 13.727 -20.344 -10.445 1 97.5 141 ILE B C 1
ATOM 2542 O O . ILE B 1 141 ? 13.219 -21.172 -11.211 1 97.5 141 ILE B O 1
ATOM 2546 N N . THR B 1 142 ? 14.82 -20.609 -9.703 1 95.69 142 THR B N 1
ATOM 2547 C CA . THR B 1 142 ? 15.508 -21.891 -9.773 1 95.69 142 THR B CA 1
ATOM 2548 C C . THR B 1 142 ? 14.602 -23.016 -9.281 1 95.69 142 THR B C 1
ATOM 2550 O O . THR B 1 142 ? 14.516 -24.078 -9.906 1 95.69 142 THR B O 1
ATOM 2553 N N . TYR B 1 143 ? 13.898 -22.828 -8.203 1 94.62 143 TYR B N 1
ATOM 2554 C CA . TYR B 1 143 ? 12.984 -23.797 -7.625 1 94.62 143 TYR B CA 1
ATOM 2555 C C . TYR B 1 143 ? 11.867 -24.156 -8.602 1 94.62 143 TYR B C 1
ATOM 2557 O O . TYR B 1 143 ? 11.523 -25.328 -8.766 1 94.62 143 TYR B O 1
ATOM 2565 N N . LEU B 1 144 ? 11.305 -23.125 -9.25 1 96.25 144 LEU B N 1
ATOM 2566 C CA . LEU B 1 144 ? 10.195 -23.328 -10.172 1 96.25 144 LEU B CA 1
ATOM 2567 C C . LEU B 1 144 ? 10.648 -24.094 -11.414 1 96.25 144 LEU B C 1
ATOM 2569 O O . LEU B 1 144 ? 9.961 -25.016 -11.867 1 96.25 144 LEU B O 1
ATOM 2573 N N . GLY B 1 145 ? 11.797 -23.719 -11.938 1 93.81 145 GLY B N 1
ATOM 2574 C CA . GLY B 1 145 ? 12.336 -24.391 -13.102 1 93.81 145 GLY B CA 1
ATOM 2575 C C . GLY B 1 145 ? 11.32 -24.562 -14.219 1 93.81 145 GLY B C 1
ATOM 2576 O O . GLY B 1 145 ? 10.672 -23.594 -14.625 1 93.81 145 GLY B O 1
ATOM 2577 N N . ASN B 1 146 ? 11.141 -25.844 -14.617 1 93.94 146 ASN B N 1
ATOM 2578 C CA . ASN B 1 146 ? 10.195 -26.109 -15.695 1 93.94 146 ASN B CA 1
ATOM 2579 C C . ASN B 1 146 ? 8.852 -26.578 -15.156 1 93.94 146 ASN B C 1
ATOM 2581 O O . ASN B 1 146 ? 7.914 -26.812 -15.93 1 93.94 146 ASN B O 1
ATOM 2585 N N . ASP B 1 147 ? 8.727 -26.672 -13.922 1 93.44 147 ASP B N 1
ATOM 2586 C CA . ASP B 1 147 ? 7.535 -27.234 -13.305 1 93.44 147 ASP B CA 1
ATOM 2587 C C . ASP B 1 147 ? 6.387 -26.219 -13.305 1 93.44 147 ASP B C 1
ATOM 2589 O O . ASP B 1 147 ? 5.219 -26.609 -13.234 1 93.44 147 ASP B O 1
ATOM 2593 N N . ASP B 1 148 ? 6.695 -24.938 -13.352 1 95.56 148 ASP B N 1
ATOM 2594 C CA . ASP B 1 148 ? 5.715 -23.859 -13.43 1 95.56 148 ASP B CA 1
ATOM 2595 C C . ASP B 1 148 ? 6.266 -22.672 -14.227 1 95.56 148 ASP B C 1
ATOM 2597 O O . ASP B 1 148 ? 6.609 -21.641 -13.656 1 95.56 148 ASP B O 1
ATOM 2601 N N . PRO B 1 149 ? 6.297 -22.766 -15.531 1 95.56 149 PRO B N 1
ATOM 2602 C CA . PRO B 1 149 ? 6.906 -21.734 -16.375 1 95.56 149 PRO B CA 1
ATOM 2603 C C . PRO B 1 149 ? 6.176 -20.391 -16.297 1 95.56 149 PRO B C 1
ATOM 2605 O O . PRO B 1 149 ? 6.797 -19.344 -16.438 1 95.56 149 PRO B O 1
ATOM 2608 N N . THR B 1 150 ? 4.867 -20.453 -16.125 1 96.81 150 THR B N 1
ATOM 2609 C CA . THR B 1 150 ? 4.098 -19.219 -16.031 1 96.81 150 THR B CA 1
ATOM 2610 C C . THR B 1 150 ? 4.527 -18.391 -14.82 1 96.81 150 THR B C 1
ATOM 2612 O O . THR B 1 150 ? 4.828 -17.203 -14.953 1 96.81 150 THR B O 1
ATOM 2615 N N . THR B 1 151 ? 4.574 -19.016 -13.656 1 98.12 151 THR B N 1
ATOM 2616 C CA . THR B 1 151 ? 5.027 -18.328 -12.445 1 98.12 151 THR B CA 1
ATOM 2617 C C . THR B 1 151 ? 6.488 -17.906 -12.578 1 98.12 151 THR B C 1
ATOM 2619 O O . THR B 1 151 ? 6.855 -16.812 -12.18 1 98.12 151 THR B O 1
ATOM 2622 N N . ARG B 1 152 ? 7.324 -18.75 -13.141 1 97.88 152 ARG B N 1
ATOM 2623 C CA . ARG B 1 152 ? 8.734 -18.438 -13.328 1 97.88 152 ARG B CA 1
ATOM 2624 C C . ARG B 1 152 ? 8.898 -17.156 -14.141 1 97.88 152 ARG B C 1
ATOM 2626 O O . ARG B 1 152 ? 9.711 -16.297 -13.797 1 97.88 152 ARG B O 1
ATOM 2633 N N . ARG B 1 153 ? 8.164 -16.984 -15.188 1 98.38 153 ARG B N 1
ATOM 2634 C CA . ARG B 1 153 ? 8.25 -15.812 -16.062 1 98.38 153 ARG B CA 1
ATOM 2635 C C . ARG B 1 153 ? 7.891 -14.539 -15.305 1 98.38 153 ARG B C 1
ATOM 2637 O O . ARG B 1 153 ? 8.5 -13.492 -15.516 1 98.38 153 ARG B O 1
ATOM 2644 N N . ILE B 1 154 ? 6.871 -14.617 -14.453 1 98.69 154 ILE B N 1
ATOM 2645 C CA . ILE B 1 154 ? 6.477 -13.477 -13.641 1 98.69 154 ILE B CA 1
ATOM 2646 C C . ILE B 1 154 ? 7.645 -13.039 -12.758 1 98.69 154 ILE B C 1
ATOM 2648 O O . ILE B 1 154 ? 8 -11.859 -12.727 1 98.69 154 ILE B O 1
ATOM 2652 N N . PHE B 1 155 ? 8.289 -14.016 -12.125 1 98.69 155 PHE B N 1
ATOM 2653 C CA . PHE B 1 155 ? 9.414 -13.688 -11.25 1 98.69 155 PHE B CA 1
ATOM 2654 C C . PHE B 1 155 ? 10.586 -13.156 -12.055 1 98.69 155 PHE B C 1
ATOM 2656 O O . PHE B 1 155 ? 11.32 -12.273 -11.586 1 98.69 155 PHE B O 1
ATOM 2663 N N . GLU B 1 156 ? 10.789 -13.68 -13.258 1 98.75 156 GLU B N 1
ATOM 2664 C CA . GLU B 1 156 ? 11.867 -13.188 -14.109 1 98.75 156 GLU B CA 1
ATOM 2665 C C . GLU B 1 156 ? 11.641 -11.727 -14.492 1 98.75 156 GLU B C 1
ATOM 2667 O O . GLU B 1 156 ? 12.586 -10.93 -14.508 1 98.75 156 GLU B O 1
ATOM 2672 N N . GLU B 1 157 ? 10.461 -11.391 -14.797 1 98.69 157 GLU B N 1
ATOM 2673 C CA . GLU B 1 157 ? 10.125 -10.008 -15.141 1 98.69 157 GLU B CA 1
ATOM 2674 C C . GLU B 1 157 ? 10.344 -9.078 -13.953 1 98.69 157 GLU B C 1
ATOM 2676 O O . GLU B 1 157 ? 10.938 -8.008 -14.094 1 98.69 157 GLU B O 1
ATOM 2681 N N . ILE B 1 158 ? 9.852 -9.461 -12.812 1 98.75 158 ILE B N 1
ATOM 2682 C CA . ILE B 1 158 ? 10.008 -8.648 -11.609 1 98.75 158 ILE B CA 1
ATOM 2683 C C . ILE B 1 158 ? 11.492 -8.531 -11.25 1 98.75 158 ILE B C 1
ATOM 2685 O O . ILE B 1 158 ? 11.969 -7.449 -10.891 1 98.75 158 ILE B O 1
ATOM 2689 N N . LEU B 1 159 ? 12.258 -9.641 -11.406 1 98.5 159 LEU B N 1
ATOM 2690 C CA . LEU B 1 159 ? 13.688 -9.664 -11.109 1 98.5 159 LEU B CA 1
ATOM 2691 C C . LEU B 1 159 ? 14.43 -8.625 -11.938 1 98.5 159 LEU B C 1
ATOM 2693 O O . LEU B 1 159 ? 15.266 -7.887 -11.414 1 98.5 159 LEU B O 1
ATOM 2697 N N . ALA B 1 160 ? 14.125 -8.555 -13.203 1 98.62 160 ALA B N 1
ATOM 2698 C CA . ALA B 1 160 ? 14.789 -7.598 -14.086 1 98.62 160 ALA B CA 1
ATOM 2699 C C . ALA B 1 160 ? 14.586 -6.168 -13.594 1 98.62 160 ALA B C 1
ATOM 2701 O O . ALA B 1 160 ? 15.523 -5.363 -13.602 1 98.62 160 ALA B O 1
ATOM 2702 N N . GLN B 1 161 ? 13.406 -5.855 -13.133 1 98.56 161 GLN B N 1
ATOM 2703 C CA . GLN B 1 161 ? 13.125 -4.508 -12.648 1 98.56 161 GLN B CA 1
ATOM 2704 C C . GLN B 1 161 ? 13.781 -4.262 -11.289 1 98.56 161 GLN B C 1
ATOM 2706 O O . GLN B 1 161 ? 14.242 -3.154 -11.016 1 98.56 161 GLN B O 1
ATOM 2711 N N . GLU B 1 162 ? 13.797 -5.316 -10.438 1 98.19 162 GLU B N 1
ATOM 2712 C CA . GLU B 1 162 ? 14.508 -5.16 -9.172 1 98.19 162 GLU B CA 1
ATOM 2713 C C . GLU B 1 162 ? 15.992 -4.875 -9.406 1 98.19 162 GLU B C 1
ATOM 2715 O O . GLU B 1 162 ? 16.609 -4.113 -8.656 1 98.19 162 GLU B O 1
ATOM 2720 N N . GLU B 1 163 ? 16.562 -5.516 -10.336 1 98.19 163 GLU B N 1
ATOM 2721 C CA . GLU B 1 163 ? 17.953 -5.262 -10.664 1 98.19 163 GLU B CA 1
ATOM 2722 C C . GLU B 1 163 ? 18.156 -3.824 -11.141 1 98.19 163 GLU B C 1
ATOM 2724 O O . GLU B 1 163 ? 19.156 -3.186 -10.797 1 98.19 163 GLU B O 1
ATOM 2729 N N . GLU B 1 164 ? 17.266 -3.35 -11.906 1 98.56 164 GLU B N 1
ATOM 2730 C CA . GLU B 1 164 ? 17.312 -1.947 -12.305 1 98.56 164 GLU B CA 1
ATOM 2731 C C . GLU B 1 164 ? 17.203 -1.023 -11.094 1 98.56 164 GLU B C 1
ATOM 2733 O O . GLU B 1 164 ? 17.922 -0.03 -11 1 98.56 164 GLU B O 1
ATOM 2738 N N . HIS B 1 165 ? 16.281 -1.315 -10.18 1 98.56 165 HIS B N 1
ATOM 2739 C CA . HIS B 1 165 ? 16.141 -0.534 -8.953 1 98.56 165 HIS B CA 1
ATOM 2740 C C . HIS B 1 165 ? 17.453 -0.464 -8.188 1 98.56 165 HIS B C 1
ATOM 2742 O O . HIS B 1 165 ? 17.859 0.611 -7.742 1 98.56 165 HIS B O 1
ATOM 2748 N N . ALA B 1 166 ? 18.094 -1.654 -8.031 1 97.19 166 ALA B N 1
ATOM 2749 C CA . ALA B 1 166 ? 19.344 -1.724 -7.301 1 97.19 166 ALA B CA 1
ATOM 2750 C C . ALA B 1 166 ? 20.422 -0.867 -7.977 1 97.19 166 ALA B C 1
ATOM 2752 O O . ALA B 1 166 ? 21.172 -0.161 -7.301 1 97.19 166 ALA B O 1
ATOM 2753 N N . ASP B 1 167 ? 20.469 -0.907 -9.258 1 97.94 167 ASP B N 1
ATOM 2754 C CA . ASP B 1 167 ? 21.438 -0.106 -10.008 1 97.94 167 ASP B CA 1
ATOM 2755 C C . ASP B 1 167 ? 21.203 1.387 -9.789 1 97.94 167 ASP B C 1
ATOM 2757 O O . ASP B 1 167 ? 22.141 2.152 -9.594 1 97.94 167 ASP B O 1
ATOM 2761 N N . ASP B 1 168 ? 19.953 1.806 -9.891 1 97.88 168 ASP B N 1
ATOM 2762 C CA . ASP B 1 168 ? 19.609 3.203 -9.664 1 97.88 168 ASP B CA 1
ATOM 2763 C C . ASP B 1 168 ? 20.031 3.66 -8.273 1 97.88 168 ASP B C 1
ATOM 2765 O O . ASP B 1 168 ? 20.594 4.75 -8.109 1 97.88 168 ASP B O 1
ATOM 2769 N N . MET B 1 169 ? 19.781 2.84 -7.266 1 97.38 169 MET B N 1
ATOM 2770 C CA . MET B 1 169 ? 20.156 3.184 -5.895 1 97.38 169 MET B CA 1
ATOM 2771 C C . MET B 1 169 ? 21.656 3.277 -5.738 1 97.38 169 MET B C 1
ATOM 2773 O O . MET B 1 169 ? 22.172 4.16 -5.043 1 97.38 169 MET B O 1
ATOM 2777 N N . ALA B 1 170 ? 22.375 2.348 -6.328 1 96.06 170 ALA B N 1
ATOM 2778 C CA . ALA B 1 170 ? 23.828 2.379 -6.281 1 96.06 170 ALA B CA 1
ATOM 2779 C C . ALA B 1 170 ? 24.375 3.664 -6.898 1 96.06 170 ALA B C 1
ATOM 2781 O O . ALA B 1 170 ? 25.297 4.273 -6.363 1 96.06 170 ALA B O 1
ATOM 2782 N N . ASP B 1 171 ? 23.797 4.039 -7.984 1 96.5 171 ASP B N 1
ATOM 2783 C CA . ASP B 1 171 ? 24.203 5.266 -8.664 1 96.5 171 ASP B CA 1
ATOM 2784 C C . ASP B 1 171 ? 23.984 6.488 -7.773 1 96.5 171 ASP B C 1
ATOM 2786 O O . ASP B 1 171 ? 24.844 7.355 -7.672 1 96.5 171 ASP B O 1
ATOM 2790 N N . ILE B 1 172 ? 22.828 6.57 -7.164 1 95.81 172 ILE B N 1
ATOM 2791 C CA . ILE B 1 172 ? 22.5 7.695 -6.293 1 95.81 172 ILE B CA 1
ATOM 2792 C C . ILE B 1 172 ? 23.453 7.703 -5.094 1 95.81 172 ILE B C 1
ATOM 2794 O O . ILE B 1 172 ? 23.922 8.758 -4.68 1 95.81 172 ILE B O 1
ATOM 2798 N N . LEU B 1 173 ? 23.719 6.523 -4.566 1 94 173 LEU B N 1
ATOM 2799 C CA . LEU B 1 173 ? 24.609 6.402 -3.416 1 94 173 LEU B CA 1
ATOM 2800 C C . LEU B 1 173 ? 26.016 6.898 -3.76 1 94 173 LEU B C 1
ATOM 2802 O O . LEU B 1 173 ? 26.656 7.582 -2.955 1 94 173 LEU B O 1
ATOM 2806 N N . ASP B 1 174 ? 26.484 6.582 -4.918 1 93.5 174 ASP B N 1
ATOM 2807 C CA . ASP B 1 174 ? 27.781 7.039 -5.383 1 93.5 174 ASP B CA 1
ATOM 2808 C C . ASP B 1 174 ? 27.812 8.562 -5.508 1 93.5 174 ASP B C 1
ATOM 2810 O O . ASP B 1 174 ? 28.844 9.188 -5.223 1 93.5 174 ASP B O 1
ATOM 2814 N N . ASP B 1 175 ? 26.688 9.133 -5.898 1 91.94 175 ASP B N 1
ATOM 2815 C CA . ASP B 1 175 ? 26.594 10.578 -6.062 1 91.94 175 ASP B CA 1
ATOM 2816 C C . ASP B 1 175 ? 26.578 11.281 -4.707 1 91.94 175 ASP B C 1
ATOM 2818 O O . ASP B 1 175 ? 26.906 12.469 -4.613 1 91.94 175 ASP B O 1
ATOM 2822 N N . LEU B 1 176 ? 26.156 10.586 -3.652 1 89.62 176 LEU B N 1
ATOM 2823 C CA . LEU B 1 176 ? 26.078 11.156 -2.311 1 89.62 176 LEU B CA 1
ATOM 2824 C C . LEU B 1 176 ? 27.422 11.031 -1.6 1 89.62 176 LEU B C 1
ATOM 2826 O O . LEU B 1 176 ? 27.625 11.617 -0.532 1 89.62 176 LEU B O 1
ATOM 2830 N N . ALA B 1 177 ? 28.297 10.172 -2.08 1 78.88 177 ALA B N 1
ATOM 2831 C CA . ALA B 1 177 ? 29.625 9.992 -1.494 1 78.88 177 ALA B CA 1
ATOM 2832 C C . ALA B 1 177 ? 30.531 11.164 -1.832 1 78.88 177 ALA B C 1
ATOM 2834 O O . ALA B 1 177 ? 30.344 11.836 -2.848 1 78.88 177 ALA B O 1
#